Protein AF-A0ABD0K255-F1 (afdb_monomer)

Organism: NCBI:txid370345

Sequence (230 aa):
MWKSATVLVTSLVLYVTAAPYDVKRCSVELEKAGVSHQFNETVAHTVHSMTVQGLRLFNPRATVHNQVPTVNHNLQSPHKVLPYAPEDPTGSDFATASMNMLDEILSTLGQANDGLGPNWSAIERVVHQFHMRDVWSRVLQDFPYVQKAPPSESACACLLDTSVNGIRAAVQWVADHYSHGTPITLLNRPIPKLTDANSWAVWRQRLLHYYDAASVRDAATYIYCVTKDM

Secondary structure (DSSP, 8-state):
---PPP----------PPPP--HHHHHHHHHHTT--TTHHHHHHHHHTT--HHHHTTT-TT--S-----EE-S-TTSS--EESSPPP-PPPSSSSSHHHHHHHHHHHTTT-S-SSS-TT--HHHHHHHHHHHHHHHHHHHHHHHHHHHSPPPHHHHHHHH-TTTSSHHHHHHHHHHHHHHS---SSSS-----S-SHHHHHHHHHHHGGG-SHHHHHHHHHHHHHHHTT-

Structure (mmCIF, N/CA/C/O backbone):
data_AF-A0ABD0K255-F1
#
_entry.id   AF-A0ABD0K255-F1
#
loop_
_atom_site.group_PDB
_atom_site.id
_atom_site.type_symbol
_atom_site.label_atom_id
_atom_site.label_alt_id
_atom_site.label_comp_id
_atom_site.label_asym_id
_atom_site.label_entity_id
_atom_site.label_seq_id
_atom_site.pdbx_PDB_ins_code
_atom_site.Cartn_x
_atom_site.Cartn_y
_atom_site.Cartn_z
_atom_site.occupancy
_atom_site.B_iso_or_equiv
_atom_site.auth_seq_id
_atom_site.auth_comp_id
_atom_site.auth_asym_id
_atom_site.auth_atom_id
_atom_site.pdbx_PDB_model_num
ATOM 1 N N . MET A 1 1 ? -20.009 -51.992 -51.204 1.00 38.75 1 MET A N 1
ATOM 2 C CA . MET A 1 1 ? -18.870 -51.978 -50.258 1.00 38.75 1 MET A CA 1
ATOM 3 C C . MET A 1 1 ? -18.167 -50.627 -50.347 1.00 38.75 1 MET A C 1
ATOM 5 O O . MET A 1 1 ? -17.203 -50.519 -51.084 1.00 38.75 1 MET A O 1
ATOM 9 N N . TRP A 1 2 ? -18.647 -49.596 -49.648 1.00 35.22 2 TRP A N 1
ATOM 10 C CA . TRP A 1 2 ? -17.946 -48.309 -49.516 1.00 35.22 2 TRP A CA 1
ATOM 11 C C . TRP A 1 2 ? -17.693 -48.068 -48.025 1.00 35.22 2 TRP A C 1
ATOM 13 O O . TRP A 1 2 ? -18.635 -48.052 -47.238 1.00 35.22 2 TRP A O 1
ATOM 23 N N . LYS A 1 3 ? -16.418 -47.966 -47.634 1.00 39.16 3 LYS A N 1
ATOM 24 C CA . LYS A 1 3 ? -15.992 -47.581 -46.284 1.00 39.16 3 LYS A CA 1
ATOM 25 C C . LYS A 1 3 ? -15.644 -46.094 -46.325 1.00 39.16 3 LYS A C 1
ATOM 27 O O . LYS A 1 3 ? -14.655 -45.733 -46.954 1.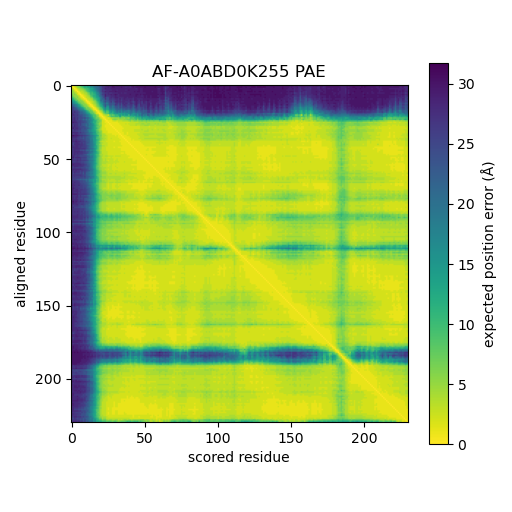00 39.16 3 LYS A O 1
ATOM 32 N N . SER A 1 4 ? -16.441 -45.250 -45.674 1.00 43.41 4 SER A N 1
ATOM 33 C CA . SER A 1 4 ? -16.061 -43.858 -45.415 1.00 43.41 4 SER A CA 1
ATOM 34 C C . SER A 1 4 ? -15.093 -43.816 -44.238 1.00 43.41 4 SER A C 1
ATOM 36 O O . SER A 1 4 ? -15.400 -44.321 -43.159 1.00 43.41 4 SER A O 1
ATOM 38 N N . ALA A 1 5 ? -13.912 -43.249 -44.469 1.00 43.41 5 ALA A N 1
ATOM 39 C CA . ALA A 1 5 ? -12.893 -43.024 -43.456 1.00 43.41 5 ALA A CA 1
ATOM 40 C C . ALA A 1 5 ? -13.263 -41.807 -42.596 1.00 43.41 5 ALA A C 1
ATOM 42 O O . ALA A 1 5 ? -13.469 -40.708 -43.108 1.00 43.41 5 ALA A O 1
ATOM 43 N N . THR A 1 6 ? -13.339 -42.008 -41.284 1.00 45.94 6 THR A N 1
ATOM 44 C CA . THR A 1 6 ? -13.473 -40.938 -40.293 1.00 45.94 6 THR A CA 1
ATOM 45 C C . THR A 1 6 ? -12.117 -40.254 -40.118 1.00 45.94 6 THR A C 1
ATOM 47 O O . THR A 1 6 ? -11.158 -40.885 -39.679 1.00 45.94 6 THR A O 1
ATOM 50 N N . VAL A 1 7 ? -12.029 -38.969 -40.461 1.00 44.59 7 VAL A N 1
ATOM 51 C CA . VAL A 1 7 ? -10.857 -38.130 -40.174 1.00 44.59 7 VAL A CA 1
ATOM 52 C C . VAL A 1 7 ? -10.992 -37.597 -38.748 1.00 44.59 7 VAL A C 1
ATOM 54 O O . VAL A 1 7 ? -11.905 -36.830 -38.451 1.00 44.59 7 VAL A O 1
ATOM 57 N N . LEU A 1 8 ? -10.094 -38.022 -37.858 1.00 40.75 8 LEU A N 1
ATOM 58 C CA . LEU A 1 8 ? -9.941 -37.461 -36.516 1.00 40.75 8 LEU A CA 1
ATOM 59 C C . LEU A 1 8 ? -9.111 -36.175 -36.609 1.00 40.75 8 LEU A C 1
ATOM 61 O O . LEU A 1 8 ? -7.922 -36.218 -36.912 1.00 40.75 8 LEU A O 1
ATOM 65 N N . VAL A 1 9 ? -9.742 -35.032 -36.339 1.00 48.03 9 VAL A N 1
ATOM 66 C CA . VAL A 1 9 ? -9.051 -33.755 -36.134 1.00 48.03 9 VAL A CA 1
ATOM 67 C C . VAL A 1 9 ? -8.616 -33.701 -34.672 1.00 48.03 9 VAL A C 1
ATOM 69 O O . VAL A 1 9 ? -9.417 -33.431 -33.781 1.00 48.03 9 VAL A O 1
ATOM 72 N N . THR A 1 10 ? -7.349 -34.000 -34.402 1.00 48.16 10 THR A N 1
ATOM 73 C CA . THR A 1 10 ? -6.742 -33.766 -33.088 1.00 48.16 10 THR A CA 1
ATOM 74 C C . THR A 1 10 ? -6.369 -32.292 -32.965 1.00 48.16 10 THR A C 1
ATOM 76 O O . THR A 1 10 ? -5.376 -31.850 -33.542 1.00 48.16 10 THR A O 1
ATOM 79 N N . SER A 1 11 ? -7.170 -31.529 -32.218 1.00 49.53 11 SER A N 1
ATOM 80 C CA . SER A 1 11 ? -6.831 -30.165 -31.805 1.00 49.53 11 SER A CA 1
ATOM 81 C C . SER A 1 11 ? -5.595 -30.186 -30.907 1.00 49.53 11 SER A C 1
ATOM 83 O O . SER A 1 11 ? -5.622 -30.732 -29.805 1.00 49.53 11 SER A O 1
ATOM 85 N N . LEU A 1 12 ? -4.505 -29.590 -31.388 1.00 45.09 12 LEU A N 1
ATOM 86 C CA . LEU A 1 12 ? -3.278 -29.400 -30.626 1.00 45.09 12 LEU A CA 1
ATOM 87 C C . LEU A 1 12 ? -3.510 -28.275 -29.603 1.00 45.09 12 LEU A C 1
ATOM 89 O O . LEU A 1 12 ? -3.527 -27.098 -29.956 1.00 45.09 12 LEU A O 1
ATOM 93 N N . VAL A 1 13 ? -3.725 -28.628 -28.336 1.00 52.44 13 VAL A N 1
ATOM 94 C CA . VAL A 1 13 ? -3.735 -27.652 -27.237 1.00 52.44 13 VAL A CA 1
ATOM 95 C C . VAL A 1 13 ? -2.280 -27.318 -26.914 1.00 52.44 13 VAL A C 1
ATOM 97 O O . VAL A 1 13 ? -1.574 -28.106 -26.286 1.00 52.44 13 VAL A O 1
ATOM 100 N N . LEU A 1 14 ? -1.806 -26.166 -27.391 1.00 39.84 14 LEU A N 1
ATOM 101 C CA . LEU A 1 14 ? -0.516 -25.608 -26.991 1.00 39.84 14 LEU A CA 1
ATOM 102 C C . LEU A 1 14 ? -0.623 -25.138 -25.537 1.00 39.84 14 LEU A C 1
ATOM 104 O O . LEU A 1 14 ? -1.166 -24.073 -25.252 1.00 39.84 14 LEU A O 1
ATOM 108 N N . TYR A 1 15 ? -0.104 -25.942 -24.613 1.00 43.50 15 TYR A N 1
ATOM 109 C CA . TYR A 1 15 ? 0.171 -25.492 -23.255 1.00 43.50 15 TYR A CA 1
ATOM 110 C C . TYR A 1 15 ? 1.308 -24.471 -23.315 1.00 43.50 15 TYR A C 1
ATOM 112 O O . TYR A 1 15 ? 2.470 -24.832 -23.493 1.00 43.50 15 TYR A O 1
ATOM 120 N N . VAL A 1 16 ? 0.978 -23.187 -23.180 1.00 47.72 16 VAL A N 1
ATOM 121 C CA . VAL A 1 16 ? 1.977 -22.153 -22.903 1.00 47.72 16 VAL A CA 1
ATOM 122 C C . VAL A 1 16 ? 2.434 -22.366 -21.464 1.00 47.72 16 VAL A C 1
ATOM 124 O O . VAL A 1 16 ? 1.808 -21.902 -20.516 1.00 47.72 16 VAL A O 1
ATOM 127 N N . THR A 1 17 ? 3.500 -23.140 -21.283 1.00 47.81 17 THR A N 1
ATOM 128 C CA . THR A 1 17 ? 4.194 -23.208 -20.000 1.00 47.81 17 THR A CA 1
ATOM 129 C C . THR A 1 17 ? 4.890 -21.870 -19.791 1.00 47.81 17 THR A C 1
ATOM 131 O O . THR A 1 17 ? 5.771 -21.514 -20.578 1.00 47.81 17 THR A O 1
ATOM 134 N N . ALA A 1 18 ? 4.492 -21.121 -18.761 1.00 55.34 18 ALA A N 1
ATOM 135 C CA . ALA A 1 18 ? 5.251 -19.960 -18.315 1.00 55.34 18 ALA A CA 1
ATOM 136 C C . ALA A 1 18 ? 6.714 -20.383 -18.110 1.00 55.34 18 ALA A C 1
ATOM 138 O O . ALA A 1 18 ? 6.982 -21.431 -17.517 1.00 55.34 18 ALA A O 1
ATOM 139 N N . ALA A 1 19 ? 7.654 -19.616 -18.666 1.00 58.75 19 ALA A N 1
ATOM 140 C CA . ALA A 1 19 ? 9.069 -19.901 -18.480 1.00 58.75 19 ALA A CA 1
ATOM 141 C C . ALA A 1 19 ? 9.386 -19.892 -16.971 1.00 58.75 19 ALA A C 1
ATOM 143 O O . ALA A 1 19 ? 8.900 -19.004 -16.269 1.00 58.75 19 ALA A O 1
ATOM 144 N N . PRO A 1 20 ? 10.166 -20.860 -16.460 1.00 62.53 20 PRO A N 1
ATOM 145 C CA . PRO A 1 20 ? 10.500 -20.914 -15.044 1.00 62.53 20 PRO A CA 1
ATOM 146 C C . PRO A 1 20 ? 11.229 -19.636 -14.617 1.00 62.53 20 PRO A C 1
ATOM 148 O O . PRO A 1 20 ? 12.078 -19.126 -15.353 1.00 62.53 20 PRO A O 1
ATOM 151 N N . TYR A 1 21 ? 10.899 -19.131 -13.427 1.00 67.19 21 TYR A N 1
ATOM 152 C CA . TYR A 1 21 ? 11.552 -17.964 -12.841 1.00 67.19 21 TYR A CA 1
ATOM 153 C C . TYR A 1 21 ? 13.054 -18.217 -12.676 1.00 67.19 21 TYR A C 1
ATOM 155 O O . TYR A 1 21 ? 13.479 -19.069 -11.894 1.00 67.19 21 TYR A O 1
ATOM 163 N N . ASP A 1 22 ? 13.869 -17.464 -13.411 1.00 82.38 22 ASP A N 1
ATOM 164 C CA . ASP A 1 22 ? 15.322 -17.482 -13.276 1.00 82.38 22 ASP A CA 1
ATOM 165 C C . ASP A 1 22 ? 15.748 -16.325 -12.369 1.00 82.38 22 ASP A C 1
ATOM 167 O O . ASP A 1 22 ? 15.777 -15.165 -12.781 1.00 82.38 22 ASP A O 1
ATOM 171 N N . VAL A 1 23 ? 16.103 -16.659 -11.125 1.00 79.75 23 VAL A N 1
ATOM 172 C CA . VAL A 1 23 ? 16.524 -15.703 -10.088 1.00 79.75 23 VAL A CA 1
ATOM 173 C C . VAL A 1 23 ? 17.659 -14.794 -10.571 1.00 79.75 23 VAL A C 1
ATOM 175 O O . VAL A 1 23 ? 17.639 -13.593 -10.298 1.00 79.75 23 VAL A O 1
ATOM 178 N N . LYS A 1 24 ? 18.641 -15.332 -11.310 1.00 82.94 24 LYS A N 1
ATOM 179 C CA . LYS A 1 24 ? 19.785 -14.542 -11.792 1.00 82.94 24 LYS A CA 1
ATOM 180 C C . LYS A 1 24 ? 19.349 -13.568 -12.875 1.00 82.94 24 LYS A C 1
ATOM 182 O O . LYS A 1 24 ? 19.726 -12.399 -12.829 1.00 82.94 24 LYS A O 1
ATOM 187 N N . ARG A 1 25 ? 18.527 -14.032 -13.819 1.00 90.38 25 ARG A N 1
ATOM 188 C CA . ARG A 1 25 ? 17.954 -13.170 -14.859 1.00 90.38 25 ARG A CA 1
ATOM 189 C C . ARG A 1 25 ? 17.088 -12.073 -14.245 1.00 90.38 25 ARG A C 1
ATOM 191 O O . ARG A 1 25 ? 17.248 -10.914 -14.612 1.00 90.38 25 ARG A O 1
ATOM 198 N N . CYS A 1 26 ? 16.216 -12.416 -13.302 1.00 93.25 26 CYS A N 1
ATOM 199 C CA . CYS A 1 26 ? 15.329 -11.445 -12.678 1.00 93.25 26 CYS A CA 1
ATOM 200 C C . CYS A 1 26 ? 16.082 -10.400 -11.863 1.00 93.25 26 CYS A C 1
ATOM 202 O O . CYS A 1 26 ? 15.762 -9.224 -11.979 1.00 93.25 26 CYS A O 1
ATOM 204 N N . SER A 1 27 ? 17.136 -10.777 -11.136 1.00 91.69 27 SER A N 1
ATOM 205 C CA . SER A 1 27 ? 17.989 -9.795 -10.456 1.00 91.69 27 SER A CA 1
ATOM 206 C C . SER A 1 27 ? 18.532 -8.736 -11.423 1.00 91.69 27 SER A C 1
ATOM 208 O O . SER A 1 27 ? 18.478 -7.550 -11.116 1.00 91.69 27 SER A O 1
ATOM 210 N N . VAL A 1 28 ? 19.012 -9.152 -12.600 1.00 94.38 28 VAL A N 1
ATOM 211 C CA . VAL A 1 28 ? 19.558 -8.238 -13.617 1.00 94.38 28 VAL A CA 1
ATOM 212 C C . VAL A 1 28 ? 18.470 -7.359 -14.239 1.00 94.38 28 VAL A C 1
ATOM 214 O O . VAL A 1 28 ? 18.688 -6.171 -14.466 1.00 94.38 28 VAL A O 1
ATOM 217 N N . GLU A 1 29 ? 17.298 -7.918 -14.540 1.00 96.06 29 GLU A N 1
ATOM 218 C CA . GLU A 1 29 ? 16.198 -7.152 -15.141 1.00 96.06 29 GLU A CA 1
ATOM 219 C C . GLU A 1 29 ? 15.598 -6.128 -14.166 1.00 96.06 29 GLU A C 1
ATOM 221 O O . GLU A 1 29 ? 15.288 -5.010 -14.576 1.00 96.06 29 GLU A O 1
ATOM 226 N N . LEU A 1 30 ? 15.498 -6.471 -12.879 1.00 95.25 30 LEU A N 1
ATOM 227 C CA . LEU A 1 30 ? 15.044 -5.552 -11.832 1.00 95.25 30 LEU A CA 1
ATOM 228 C C . LEU A 1 30 ? 16.051 -4.418 -11.597 1.00 95.25 30 LEU A C 1
ATOM 230 O O . LEU A 1 30 ? 15.652 -3.257 -11.518 1.00 95.25 30 LEU A O 1
ATOM 234 N N . GLU A 1 31 ? 17.353 -4.723 -11.576 1.00 94.56 31 GLU A N 1
ATOM 235 C CA . GLU A 1 31 ? 18.408 -3.708 -11.453 1.00 94.56 31 GLU A CA 1
ATOM 236 C C . GLU A 1 31 ? 18.367 -2.709 -12.621 1.00 94.56 31 GLU A C 1
ATOM 238 O O . GLU A 1 31 ? 18.396 -1.496 -12.406 1.00 94.56 31 GLU A O 1
ATOM 243 N N . LYS A 1 32 ? 18.205 -3.193 -13.861 1.00 95.00 32 LYS A N 1
ATOM 244 C CA . LYS A 1 32 ? 18.032 -2.329 -15.045 1.00 95.00 32 LYS A CA 1
ATOM 245 C C . LYS A 1 32 ? 16.779 -1.458 -14.970 1.00 95.00 32 LYS A C 1
ATOM 247 O O . LYS A 1 32 ? 16.794 -0.340 -15.476 1.00 95.00 32 LYS A O 1
ATOM 252 N N . ALA A 1 33 ? 15.705 -1.966 -14.365 1.00 95.31 33 ALA A N 1
ATOM 253 C CA . ALA A 1 33 ? 14.481 -1.207 -14.129 1.00 95.31 33 ALA A CA 1
ATOM 254 C C . ALA A 1 33 ? 14.623 -0.182 -12.984 1.00 95.31 33 ALA A C 1
ATOM 256 O O . ALA A 1 33 ? 13.694 0.581 -12.729 1.00 95.31 33 ALA A O 1
ATOM 257 N N . GLY A 1 34 ? 15.775 -0.139 -12.302 1.00 94.50 34 GLY A N 1
ATOM 258 C CA . GLY A 1 34 ? 16.022 0.769 -11.185 1.00 94.50 34 GLY A CA 1
ATOM 259 C C . GLY A 1 34 ? 15.232 0.411 -9.926 1.00 94.50 34 GLY A C 1
ATOM 260 O O . GLY A 1 34 ? 15.004 1.292 -9.096 1.00 94.50 34 GLY A O 1
ATOM 261 N N . VAL A 1 35 ? 14.807 -0.850 -9.812 1.00 95.50 35 VAL A N 1
ATOM 262 C CA . VAL A 1 35 ? 14.129 -1.408 -8.640 1.00 95.50 35 VAL A CA 1
ATOM 263 C C . VAL A 1 35 ? 15.176 -1.719 -7.570 1.00 95.50 35 VAL A C 1
ATOM 265 O O . VAL A 1 35 ? 16.218 -2.313 -7.856 1.00 95.50 35 VAL A O 1
ATOM 268 N N . SER A 1 36 ? 14.923 -1.296 -6.335 1.00 95.69 36 SER A N 1
ATOM 269 C CA . SER A 1 36 ? 15.850 -1.457 -5.218 1.00 95.69 36 SER A CA 1
ATOM 270 C C . SER A 1 36 ? 15.973 -2.919 -4.775 1.00 95.69 36 SER A C 1
ATOM 272 O O . SER A 1 36 ? 15.112 -3.752 -5.040 1.00 95.69 36 SER A O 1
ATOM 274 N N . HIS A 1 37 ? 17.016 -3.249 -4.010 1.00 93.44 37 HIS A N 1
ATOM 275 C CA . HIS A 1 37 ? 17.138 -4.578 -3.397 1.00 93.44 37 HIS A CA 1
ATOM 276 C C . HIS A 1 37 ? 16.098 -4.846 -2.292 1.00 93.44 37 HIS A C 1
ATOM 278 O O . HIS A 1 37 ? 15.952 -5.991 -1.871 1.00 93.44 37 HIS A O 1
ATOM 284 N N . GLN A 1 38 ? 15.399 -3.813 -1.809 1.00 92.75 38 GLN A N 1
ATOM 285 C CA . GLN A 1 38 ? 14.359 -3.900 -0.777 1.00 92.75 38 GLN A CA 1
ATOM 286 C C . GLN A 1 38 ? 12.943 -3.918 -1.378 1.00 92.75 38 GLN A C 1
ATOM 288 O O . GLN A 1 38 ? 11.963 -3.833 -0.638 1.00 92.75 38 GLN A O 1
ATOM 293 N N . PHE A 1 39 ? 12.810 -4.039 -2.705 1.00 96.06 39 PHE A N 1
ATOM 294 C CA . PHE A 1 39 ? 11.527 -3.897 -3.398 1.00 96.06 39 PHE A CA 1
ATOM 295 C C . PHE A 1 39 ? 10.428 -4.816 -2.870 1.00 96.06 39 PHE A C 1
ATOM 297 O O . PHE A 1 39 ? 9.260 -4.447 -2.850 1.00 96.06 39 PHE A O 1
ATOM 304 N N . ASN A 1 40 ? 10.780 -6.028 -2.441 1.00 95.56 40 ASN A N 1
ATOM 305 C CA . ASN A 1 40 ? 9.815 -6.975 -1.903 1.00 95.56 40 ASN A CA 1
ATOM 306 C C . ASN A 1 40 ? 9.102 -6.406 -0.668 1.00 95.56 40 ASN A C 1
ATOM 308 O O . ASN A 1 40 ? 7.892 -6.568 -0.528 1.00 95.56 40 ASN A O 1
ATOM 312 N N . GLU A 1 41 ? 9.843 -5.711 0.191 1.00 93.94 41 GLU A N 1
ATOM 313 C CA . GLU A 1 41 ? 9.347 -5.050 1.390 1.00 93.94 41 GLU A CA 1
ATOM 314 C C . GLU A 1 41 ? 8.552 -3.782 1.052 1.00 93.94 41 GLU A C 1
ATOM 316 O O . GLU A 1 41 ? 7.430 -3.609 1.533 1.00 93.94 41 GLU A O 1
ATOM 321 N N . THR A 1 42 ? 9.101 -2.913 0.201 1.00 95.50 42 THR A N 1
ATOM 322 C CA . THR A 1 42 ? 8.494 -1.615 -0.146 1.00 95.50 42 THR A CA 1
ATOM 323 C C . THR A 1 42 ? 7.205 -1.792 -0.957 1.00 95.50 42 THR A C 1
ATOM 325 O O . THR A 1 42 ? 6.189 -1.136 -0.692 1.00 95.50 42 THR A O 1
ATOM 328 N N . VAL A 1 43 ? 7.186 -2.758 -1.881 1.00 97.75 43 VAL A N 1
ATOM 329 C CA . VAL A 1 43 ? 5.984 -3.152 -2.620 1.00 97.75 43 VAL A CA 1
ATOM 330 C C . VAL A 1 43 ? 4.973 -3.798 -1.683 1.00 97.75 43 VAL A C 1
ATOM 332 O O . VAL A 1 43 ? 3.820 -3.373 -1.689 1.00 97.75 43 VAL A O 1
ATOM 335 N N . ALA A 1 44 ? 5.370 -4.758 -0.836 1.00 96.75 44 ALA A N 1
ATOM 336 C CA . ALA A 1 44 ? 4.451 -5.374 0.125 1.00 96.75 44 ALA A CA 1
ATOM 337 C C . ALA A 1 44 ? 3.817 -4.337 1.061 1.00 96.75 44 ALA A C 1
ATOM 339 O O . ALA A 1 44 ? 2.610 -4.383 1.302 1.00 96.75 44 ALA A O 1
ATOM 340 N N . HIS A 1 45 ? 4.588 -3.350 1.527 1.00 95.38 45 HIS A N 1
ATOM 341 C CA . HIS A 1 45 ? 4.044 -2.235 2.292 1.00 95.38 45 HIS A CA 1
ATOM 342 C C . HIS A 1 45 ? 3.006 -1.443 1.492 1.00 95.38 45 HIS A C 1
ATOM 344 O O . HIS A 1 45 ? 1.974 -1.091 2.041 1.00 95.38 45 HIS A O 1
ATOM 350 N N . THR A 1 46 ? 3.215 -1.213 0.200 1.00 97.12 46 THR A N 1
ATOM 351 C CA . THR A 1 46 ? 2.238 -0.497 -0.635 1.00 97.12 46 THR A CA 1
ATOM 352 C C . THR A 1 46 ? 0.951 -1.298 -0.842 1.00 97.12 46 THR A C 1
ATOM 354 O O . THR A 1 46 ? -0.138 -0.718 -0.869 1.00 97.12 46 THR A O 1
ATOM 357 N N . VAL A 1 47 ? 1.061 -2.623 -0.992 1.00 97.81 47 VAL A N 1
ATOM 358 C CA . VAL A 1 47 ? -0.053 -3.453 -1.471 1.00 97.81 47 VAL A CA 1
ATOM 359 C C . VAL A 1 47 ? -0.798 -4.240 -0.400 1.00 97.81 47 VAL A C 1
ATOM 361 O O . VAL A 1 47 ? -1.856 -4.778 -0.701 1.00 97.81 47 VAL A O 1
ATOM 364 N N . HIS A 1 48 ? -0.309 -4.293 0.843 1.00 95.88 48 HIS A N 1
ATOM 365 C CA . HIS A 1 48 ? -0.924 -5.125 1.888 1.00 95.88 48 HIS A CA 1
ATOM 366 C C . HIS A 1 48 ? -2.371 -4.740 2.240 1.00 95.88 48 HIS A C 1
ATOM 368 O O . HIS A 1 48 ? -3.063 -5.561 2.823 1.00 95.88 48 HIS A O 1
ATOM 374 N N . SER A 1 49 ? -2.814 -3.528 1.897 1.00 95.94 49 SER A N 1
ATOM 375 C CA . SER A 1 49 ? -4.216 -3.091 2.026 1.00 95.94 49 SER A CA 1
ATOM 376 C C . SER A 1 49 ? -4.796 -2.648 0.680 1.00 95.94 49 SER A C 1
ATOM 378 O O . SER A 1 49 ? -5.684 -1.803 0.627 1.00 95.94 49 SER A O 1
ATOM 380 N N . MET A 1 50 ? -4.226 -3.123 -0.434 1.00 97.88 50 MET A N 1
ATOM 381 C CA . MET A 1 50 ? -4.653 -2.696 -1.764 1.00 97.88 50 MET A CA 1
ATOM 382 C C . MET A 1 50 ? -6.052 -3.210 -2.074 1.00 97.88 50 MET A C 1
ATOM 384 O O . MET A 1 50 ? -6.370 -4.375 -1.832 1.00 97.88 50 MET A O 1
ATOM 388 N N . THR A 1 51 ? -6.836 -2.340 -2.700 1.00 97.19 51 THR A N 1
ATOM 389 C CA . THR A 1 51 ? -8.194 -2.603 -3.171 1.00 97.19 51 THR A CA 1
ATOM 390 C C . THR A 1 51 ? -8.299 -2.226 -4.644 1.00 97.19 51 THR A C 1
ATOM 392 O O . THR A 1 51 ? -7.443 -1.517 -5.188 1.00 97.19 51 THR A O 1
ATOM 395 N N . VAL A 1 52 ? -9.361 -2.658 -5.321 1.00 97.62 52 VAL A N 1
ATOM 396 C CA . VAL A 1 52 ? -9.617 -2.242 -6.707 1.00 97.62 52 VAL A CA 1
ATOM 397 C C . VAL A 1 52 ? -9.765 -0.717 -6.810 1.00 97.62 52 VAL A C 1
ATOM 399 O O . VAL A 1 52 ? -9.265 -0.115 -7.756 1.00 97.62 52 VAL A O 1
ATOM 402 N N . GLN A 1 53 ? -10.379 -0.067 -5.821 1.00 95.88 53 GLN A N 1
ATOM 403 C CA . GLN A 1 53 ? -10.508 1.389 -5.713 1.00 95.88 53 GLN A CA 1
ATOM 404 C C . GLN A 1 53 ? -9.130 2.065 -5.675 1.00 95.88 53 GLN A C 1
ATOM 406 O O . GLN A 1 53 ? -8.930 3.076 -6.347 1.00 95.88 53 GLN A O 1
ATOM 411 N N . GLY A 1 54 ? -8.177 1.490 -4.932 1.00 96.94 54 GLY A N 1
ATOM 412 C CA . GLY A 1 54 ? -6.785 1.943 -4.914 1.00 96.94 54 GLY A CA 1
ATOM 413 C C . GLY A 1 54 ? -6.100 1.774 -6.273 1.00 96.94 54 GLY A C 1
ATOM 414 O O . GLY A 1 54 ? -5.490 2.714 -6.776 1.00 96.94 54 GLY A O 1
ATOM 415 N N . LEU A 1 55 ? -6.269 0.621 -6.929 1.00 98.31 55 LEU A N 1
ATOM 416 C CA . LEU A 1 55 ? -5.715 0.375 -8.269 1.00 98.31 55 LEU A CA 1
ATOM 417 C C . LEU A 1 55 ? -6.300 1.310 -9.337 1.00 98.31 55 LEU A C 1
ATOM 419 O O . LEU A 1 5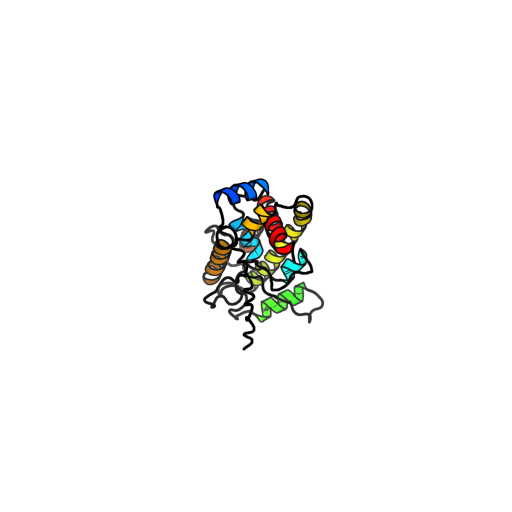5 ? -5.582 1.727 -10.249 1.00 98.31 55 LEU A O 1
ATOM 423 N N . ARG A 1 56 ? -7.574 1.699 -9.202 1.00 97.50 56 ARG A N 1
ATOM 424 C CA . ARG A 1 56 ? -8.247 2.646 -10.105 1.00 97.50 56 ARG A CA 1
ATOM 425 C C . ARG A 1 56 ? -7.636 4.047 -10.098 1.00 97.50 56 ARG A C 1
ATOM 427 O O . ARG A 1 56 ? -7.839 4.776 -11.065 1.00 97.50 56 ARG A O 1
ATOM 434 N N . LEU A 1 57 ? -6.847 4.402 -9.079 1.00 97.19 57 LEU A N 1
ATOM 435 C CA . LEU A 1 57 ? -6.038 5.627 -9.094 1.00 97.19 57 LEU A CA 1
ATOM 436 C C . LEU A 1 57 ? -4.986 5.612 -10.217 1.00 97.19 57 LEU A C 1
ATOM 438 O O . LEU A 1 57 ? -4.644 6.665 -10.746 1.00 97.19 57 LEU A O 1
ATOM 442 N N . PHE A 1 58 ? -4.491 4.426 -10.583 1.00 98.06 58 PHE A N 1
ATOM 443 C CA . PHE A 1 58 ? -3.407 4.229 -11.550 1.00 98.06 58 PHE A CA 1
ATOM 444 C C . PHE A 1 58 ? -3.915 3.771 -12.919 1.00 98.06 58 PHE A C 1
ATOM 446 O O . PHE A 1 58 ? -3.410 4.216 -13.950 1.00 98.06 58 PHE A O 1
ATOM 453 N N . ASN A 1 59 ? -4.937 2.913 -12.938 1.00 97.38 59 ASN A N 1
ATOM 454 C CA . ASN A 1 59 ? -5.661 2.541 -14.149 1.00 97.38 59 ASN A CA 1
ATOM 455 C C . ASN A 1 59 ? -7.167 2.414 -13.849 1.00 97.38 59 ASN A C 1
ATOM 457 O O . ASN A 1 59 ? -7.572 1.453 -13.190 1.00 97.38 59 ASN A O 1
ATOM 461 N N . PRO A 1 60 ? -8.021 3.311 -14.379 1.00 97.19 60 PRO A N 1
ATOM 462 C CA . PRO A 1 60 ? -9.468 3.282 -14.150 1.00 97.19 60 PRO A CA 1
ATOM 463 C C . PRO A 1 60 ? -10.170 1.972 -14.545 1.00 97.19 60 PRO A C 1
ATOM 465 O O . PRO A 1 60 ? -11.269 1.706 -14.061 1.00 97.19 60 PRO A O 1
ATOM 468 N N . ARG A 1 61 ? -9.556 1.149 -15.407 1.00 97.56 61 ARG A N 1
ATOM 469 C CA . ARG A 1 61 ? -10.080 -0.159 -15.833 1.00 97.56 61 ARG A CA 1
ATOM 470 C C . ARG A 1 61 ? -9.788 -1.294 -14.851 1.00 97.56 61 ARG A C 1
ATOM 472 O O . ARG A 1 61 ? -10.217 -2.415 -15.100 1.00 97.56 61 ARG A O 1
ATOM 479 N N . ALA A 1 62 ? -9.096 -1.036 -13.739 1.00 97.81 62 ALA A N 1
ATOM 480 C CA . ALA A 1 62 ? -8.809 -2.066 -12.749 1.00 97.81 62 ALA A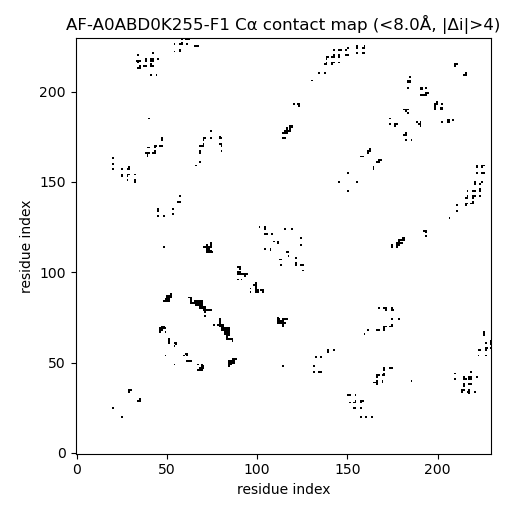 CA 1
ATOM 481 C C . ALA A 1 62 ? -10.089 -2.746 -12.220 1.00 97.81 62 ALA A C 1
ATOM 483 O O . ALA A 1 62 ? -11.115 -2.104 -11.956 1.00 97.81 62 ALA A O 1
ATOM 484 N N . THR A 1 63 ? -10.007 -4.069 -12.058 1.00 96.75 63 THR A N 1
ATOM 485 C CA . THR A 1 63 ? -11.086 -4.941 -11.566 1.00 96.75 63 THR A CA 1
ATOM 486 C C . THR A 1 63 ? -10.547 -5.950 -10.548 1.00 96.75 63 THR A C 1
ATOM 488 O O . THR A 1 63 ? -9.339 -6.023 -10.312 1.00 96.75 63 THR A O 1
ATOM 491 N N . VAL A 1 64 ? -11.429 -6.778 -9.977 1.00 96.25 64 VAL A N 1
ATOM 492 C CA . VAL A 1 64 ? -11.047 -7.919 -9.119 1.00 96.25 64 VAL A CA 1
ATOM 493 C C . VAL A 1 64 ? -10.171 -8.955 -9.829 1.00 96.25 64 VAL A C 1
ATOM 495 O O . VAL A 1 64 ? -9.488 -9.730 -9.168 1.00 96.25 64 VAL A O 1
ATOM 498 N N . HIS A 1 65 ? -10.145 -8.967 -11.167 1.00 95.88 65 HIS A N 1
ATOM 499 C CA . HIS A 1 65 ? -9.257 -9.818 -11.962 1.00 95.88 65 HIS A CA 1
ATOM 500 C C . HIS A 1 65 ? -7.850 -9.214 -12.058 1.00 95.88 65 HIS A C 1
ATOM 502 O O . HIS A 1 65 ? -7.310 -9.005 -13.142 1.00 95.88 65 HIS A O 1
ATOM 508 N N . ASN A 1 66 ? -7.266 -8.915 -10.902 1.00 95.44 66 ASN A N 1
ATOM 509 C CA . ASN A 1 66 ? -5.886 -8.474 -10.759 1.00 95.44 66 ASN A CA 1
ATOM 510 C C . ASN A 1 66 ? -5.052 -9.560 -10.056 1.00 95.44 66 ASN A C 1
ATOM 512 O O . ASN A 1 66 ? -5.587 -10.558 -9.582 1.00 95.44 66 ASN A O 1
ATOM 516 N N . GLN A 1 67 ? -3.734 -9.376 -10.013 1.00 94.62 67 GLN A N 1
ATOM 517 C CA . GLN A 1 67 ? -2.791 -10.328 -9.406 1.00 94.62 67 GLN A CA 1
ATOM 518 C C . GLN A 1 67 ? -2.013 -9.690 -8.247 1.00 94.62 67 GLN A C 1
A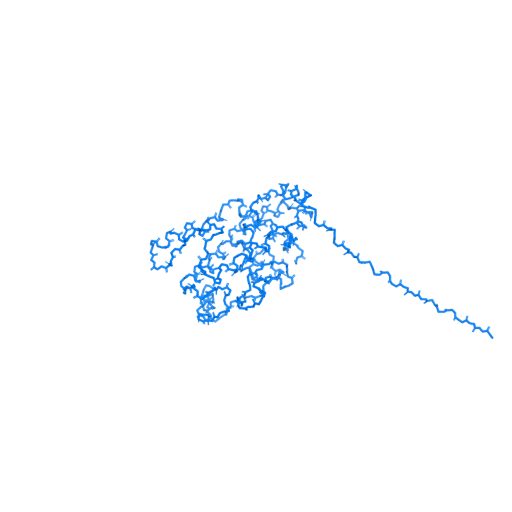TOM 520 O O . GLN A 1 67 ? -0.860 -10.031 -7.991 1.00 94.62 67 GLN A O 1
ATOM 525 N N . VAL A 1 68 ? -2.611 -8.696 -7.584 1.00 98.00 68 VAL A N 1
ATOM 526 C CA . VAL A 1 68 ? -1.959 -7.961 -6.500 1.00 98.00 68 VAL A CA 1
ATOM 527 C C . VAL A 1 68 ? -2.194 -8.697 -5.182 1.00 98.00 68 VAL A C 1
ATOM 529 O O . VAL A 1 68 ? -3.333 -8.726 -4.719 1.00 98.00 68 VAL A O 1
ATOM 532 N N . PRO A 1 69 ? -1.163 -9.280 -4.543 1.00 97.62 69 PRO A N 1
ATOM 533 C CA . PRO A 1 69 ? -1.352 -9.928 -3.260 1.00 97.62 69 PRO A CA 1
ATOM 534 C C . PRO A 1 69 ? -1.654 -8.881 -2.187 1.00 97.62 69 PRO A C 1
ATOM 536 O O . PRO A 1 69 ? -0.944 -7.884 -2.073 1.00 97.62 69 PRO A O 1
ATOM 539 N N . THR A 1 70 ? -2.679 -9.126 -1.379 1.00 97.25 70 THR A N 1
ATOM 540 C CA . THR A 1 70 ? -3.101 -8.218 -0.303 1.00 97.25 70 THR A CA 1
ATOM 541 C C . THR A 1 70 ? -3.516 -9.011 0.930 1.00 97.25 70 THR A C 1
ATOM 543 O O . THR A 1 70 ? -3.797 -10.213 0.843 1.00 97.25 70 THR A O 1
ATOM 546 N N . VAL A 1 71 ? -3.547 -8.363 2.090 1.00 95.50 71 VAL A N 1
ATOM 547 C CA . VAL A 1 71 ? -4.023 -8.992 3.322 1.00 95.50 71 VAL A CA 1
ATOM 548 C C . VAL A 1 71 ? -5.519 -9.269 3.196 1.00 95.50 71 VAL A C 1
ATOM 550 O O . VAL A 1 71 ? -6.300 -8.441 2.737 1.00 95.50 71 VAL A O 1
ATOM 553 N N . ASN A 1 72 ? -5.927 -10.468 3.597 1.00 94.75 72 ASN A N 1
ATOM 554 C CA . ASN A 1 72 ? -7.330 -10.833 3.669 1.00 94.75 72 ASN A CA 1
ATOM 555 C C . ASN A 1 72 ? -7.990 -10.093 4.835 1.00 94.75 72 ASN A C 1
ATOM 557 O O . ASN A 1 72 ? -7.518 -10.182 5.968 1.00 94.75 72 ASN A O 1
ATOM 561 N N . HIS A 1 73 ? -9.122 -9.441 4.571 1.00 91.56 73 HIS A N 1
ATOM 562 C CA . HIS A 1 73 ? -9.901 -8.769 5.605 1.00 91.56 73 HIS A CA 1
ATOM 563 C C . HIS A 1 73 ? -10.315 -9.724 6.738 1.00 91.56 73 HIS A C 1
ATOM 565 O O . HIS A 1 73 ? -10.350 -9.343 7.907 1.00 91.56 73 HIS A O 1
ATOM 571 N N . ASN A 1 74 ? -10.544 -11.000 6.418 1.00 90.75 74 ASN A N 1
ATOM 572 C CA . ASN A 1 74 ? -10.748 -12.048 7.409 1.00 90.75 74 ASN A CA 1
ATOM 573 C C . ASN A 1 74 ? -9.416 -12.716 7.798 1.00 90.75 74 ASN A C 1
ATOM 575 O O . ASN A 1 74 ? -9.005 -13.714 7.196 1.00 90.75 74 ASN A O 1
ATOM 579 N N . LEU A 1 75 ? -8.779 -12.221 8.863 1.00 88.12 75 LEU A N 1
ATOM 580 C CA . LEU A 1 75 ? -7.534 -12.793 9.399 1.00 88.12 75 LEU A CA 1
ATOM 581 C C . LEU A 1 75 ? -7.710 -14.155 10.101 1.00 88.12 75 LEU A C 1
ATOM 583 O O . LEU A 1 75 ? -6.710 -14.794 10.434 1.00 88.12 75 LEU A O 1
ATOM 587 N N . GLN A 1 76 ? -8.949 -14.615 10.322 1.00 87.62 76 GLN A N 1
ATOM 588 C CA . GLN A 1 76 ? -9.239 -15.967 10.824 1.00 87.62 76 GLN A CA 1
ATOM 589 C C . GLN A 1 76 ? -9.234 -17.019 9.706 1.00 87.62 76 GLN A C 1
ATOM 591 O O . GLN A 1 76 ? -9.221 -18.219 9.981 1.00 87.62 76 GLN A O 1
ATOM 596 N N . SER A 1 77 ? -9.246 -16.586 8.441 1.00 90.06 77 SER A N 1
ATOM 597 C CA . SER A 1 77 ? -9.113 -17.477 7.292 1.00 90.06 77 SER A CA 1
ATOM 598 C C . SER A 1 77 ? -7.770 -18.220 7.329 1.00 90.06 77 SER A C 1
ATOM 600 O O . SER A 1 77 ? -6.743 -17.608 7.639 1.00 90.06 77 SER A O 1
ATOM 602 N N . PRO A 1 78 ? -7.714 -19.504 6.917 1.00 89.69 78 PRO A N 1
ATOM 603 C CA . PRO A 1 78 ? -6.436 -20.183 6.686 1.00 89.69 78 PRO A CA 1
ATOM 604 C C . PRO A 1 78 ? -5.605 -19.495 5.589 1.00 89.69 78 PRO A C 1
ATOM 606 O O . PRO A 1 78 ? -4.387 -19.651 5.535 1.00 89.69 78 PRO A O 1
ATOM 609 N N . HIS A 1 79 ? -6.251 -18.706 4.725 1.00 93.12 79 HIS A N 1
ATOM 610 C CA . HIS A 1 79 ? -5.610 -17.890 3.702 1.00 93.12 79 HIS A CA 1
ATOM 611 C C . HIS A 1 79 ? -5.636 -16.417 4.116 1.00 93.12 79 HIS A C 1
ATOM 613 O O . HIS A 1 79 ? -6.552 -15.675 3.753 1.00 93.12 79 HIS A O 1
ATOM 619 N N . LYS A 1 80 ? -4.615 -15.996 4.869 1.00 92.94 80 LYS A N 1
ATOM 620 C CA . LYS A 1 80 ? -4.455 -14.607 5.336 1.00 92.94 80 LYS A CA 1
ATOM 621 C C . LYS A 1 80 ? -4.019 -13.622 4.248 1.00 92.94 80 LYS A C 1
ATOM 623 O O . LYS A 1 80 ? -4.089 -12.419 4.464 1.00 92.94 80 LYS A O 1
ATOM 628 N N . VAL A 1 81 ? -3.577 -14.118 3.093 1.00 95.81 81 VAL A N 1
ATOM 629 C CA . VAL A 1 81 ? -3.207 -13.309 1.925 1.00 95.81 81 VAL A CA 1
ATOM 630 C C . VAL A 1 81 ? -4.030 -13.759 0.731 1.00 95.81 81 VAL A C 1
ATOM 632 O O . VAL A 1 81 ? -3.989 -14.934 0.349 1.00 95.81 81 VAL A O 1
ATOM 635 N N . LEU A 1 82 ? -4.760 -12.821 0.138 1.00 97.00 82 LEU A N 1
ATOM 636 C CA . LEU A 1 82 ? -5.458 -13.021 -1.124 1.00 97.00 82 LEU A CA 1
ATOM 637 C C . LEU A 1 82 ? -4.461 -12.884 -2.281 1.00 97.00 82 LEU A C 1
ATOM 639 O O . LEU A 1 82 ? -3.542 -12.071 -2.191 1.00 97.00 82 LEU A O 1
ATOM 643 N N . PRO A 1 83 ? -4.618 -13.644 -3.379 1.00 96.69 83 PRO A N 1
ATOM 644 C CA . PRO A 1 83 ? -3.782 -13.480 -4.568 1.00 96.69 83 PRO A CA 1
ATOM 645 C C . PRO A 1 83 ? -4.201 -12.282 -5.444 1.00 96.69 83 PRO A C 1
ATOM 647 O O . PRO A 1 83 ? -3.611 -12.075 -6.500 1.00 96.69 83 PRO A O 1
ATOM 650 N N . TYR A 1 84 ? -5.220 -11.525 -5.030 1.00 97.25 84 TYR A N 1
ATOM 651 C CA . TYR A 1 84 ? -5.770 -10.363 -5.726 1.00 97.25 84 TYR A CA 1
ATOM 652 C C . TYR A 1 84 ? -6.242 -9.311 -4.713 1.00 97.25 84 TYR A C 1
ATOM 654 O O . TYR A 1 84 ? -6.667 -9.657 -3.609 1.00 97.25 84 TYR A O 1
ATOM 662 N N . ALA A 1 85 ? -6.234 -8.043 -5.120 1.00 97.69 85 ALA A N 1
ATOM 663 C CA . ALA A 1 85 ? -6.860 -6.940 -4.406 1.00 97.69 85 ALA A CA 1
ATOM 664 C C . ALA A 1 85 ? -8.390 -7.006 -4.585 1.00 97.69 85 ALA A C 1
ATOM 666 O O . ALA A 1 85 ? -8.850 -6.998 -5.735 1.00 97.69 85 ALA A O 1
ATOM 667 N N . PRO A 1 86 ? -9.189 -7.100 -3.506 1.00 96.81 86 PRO A N 1
ATOM 668 C CA . PRO A 1 86 ? -10.642 -7.170 -3.593 1.00 96.81 86 PRO A CA 1
ATOM 669 C C . PRO A 1 86 ? -11.258 -5.800 -3.909 1.00 96.81 86 PRO A C 1
ATOM 671 O O . PRO A 1 86 ? -10.607 -4.759 -3.805 1.00 96.81 86 PRO A O 1
ATOM 674 N N . GLU A 1 87 ? -12.529 -5.800 -4.309 1.00 95.50 87 GLU A N 1
ATOM 675 C CA . GLU A 1 87 ? -13.346 -4.583 -4.251 1.00 95.50 87 GLU A CA 1
ATOM 676 C C . GLU A 1 87 ? -13.638 -4.268 -2.785 1.00 95.50 87 GLU A C 1
ATOM 678 O O . GLU A 1 87 ? -14.015 -5.160 -2.026 1.00 95.50 87 GLU A O 1
ATOM 683 N N . ASP A 1 88 ? -13.479 -3.001 -2.425 1.00 90.94 88 ASP A N 1
ATOM 684 C CA . ASP A 1 88 ? -13.741 -2.478 -1.087 1.00 90.94 88 ASP A CA 1
ATOM 685 C C . ASP A 1 88 ? -14.390 -1.090 -1.226 1.00 90.94 88 ASP A C 1
ATOM 687 O O . ASP A 1 88 ? -13.731 -0.044 -1.125 1.00 90.94 88 ASP A O 1
ATOM 691 N N . PRO A 1 89 ? -15.655 -1.050 -1.677 1.00 88.06 89 PRO A N 1
ATOM 692 C CA . PRO A 1 89 ? -16.342 0.206 -1.901 1.00 88.06 89 PRO A CA 1
ATOM 693 C C . PRO A 1 89 ? -16.742 0.828 -0.563 1.00 88.06 89 PRO A C 1
ATOM 695 O O . PRO A 1 89 ? -17.515 0.249 0.194 1.00 88.06 89 PRO A O 1
ATOM 698 N N . THR A 1 90 ? -16.309 2.066 -0.329 1.00 88.06 90 THR A N 1
ATOM 699 C CA . THR A 1 90 ? -16.847 2.883 0.763 1.00 88.06 90 THR A CA 1
ATOM 700 C C . THR A 1 90 ? -18.318 3.212 0.497 1.00 88.06 90 THR A C 1
ATOM 702 O O . THR A 1 90 ? -18.714 3.356 -0.665 1.00 88.06 90 THR A O 1
ATOM 705 N N . GLY A 1 91 ? -19.104 3.424 1.556 1.00 89.44 91 GLY A N 1
ATOM 706 C CA . GLY A 1 91 ? -20.494 3.881 1.450 1.00 89.44 91 GLY A CA 1
ATOM 707 C C . GLY A 1 91 ? -20.666 5.203 0.684 1.00 89.44 91 GLY A C 1
ATOM 708 O O . GLY A 1 91 ? -19.696 5.880 0.328 1.00 89.44 91 GLY A O 1
ATOM 709 N N . SER A 1 92 ? -21.920 5.581 0.428 1.00 92.75 92 SER A N 1
ATOM 710 C CA . SER A 1 92 ? -22.281 6.842 -0.245 1.00 92.75 92 SER A CA 1
ATOM 711 C C . SER A 1 92 ? -23.237 7.722 0.565 1.00 92.75 92 SER A C 1
ATOM 713 O O . SER A 1 92 ? -23.749 8.705 0.033 1.00 92.75 92 SER A O 1
ATOM 715 N N . ASP A 1 93 ? -23.503 7.364 1.823 1.00 95.81 93 ASP A N 1
ATOM 716 C CA . ASP A 1 93 ? -24.491 8.046 2.666 1.00 95.81 93 ASP A CA 1
ATOM 717 C C . ASP A 1 93 ? -24.002 9.428 3.115 1.00 95.81 93 ASP A C 1
ATOM 719 O O . ASP A 1 93 ? -24.781 10.382 3.196 1.00 95.81 93 ASP A O 1
ATOM 723 N N . PHE A 1 94 ? -22.697 9.573 3.356 1.00 96.94 94 PHE A N 1
ATOM 724 C CA . PHE A 1 94 ? -22.086 10.867 3.625 1.00 96.94 94 PHE A CA 1
ATOM 725 C C . PHE A 1 94 ? -21.651 11.561 2.333 1.00 96.94 94 PHE A C 1
ATOM 727 O O . PHE A 1 94 ? -21.166 10.946 1.385 1.00 96.94 94 PHE A O 1
ATOM 734 N N . ALA A 1 95 ? -21.737 12.894 2.329 1.00 97.00 95 ALA A N 1
ATOM 735 C CA . ALA A 1 95 ? -21.360 13.713 1.176 1.00 97.00 95 ALA A CA 1
ATOM 736 C C . ALA A 1 95 ? -19.856 13.673 0.845 1.00 97.00 95 ALA A C 1
ATOM 738 O O . ALA A 1 95 ? -19.466 13.973 -0.283 1.00 97.00 95 ALA A O 1
ATOM 739 N N . THR A 1 96 ? -18.995 13.348 1.815 1.00 95.00 96 THR A N 1
ATOM 740 C CA . THR A 1 96 ? -17.540 13.329 1.626 1.00 95.00 96 THR A CA 1
ATOM 741 C C . THR A 1 96 ? -16.998 11.909 1.701 1.00 95.00 96 THR A C 1
ATOM 743 O O . THR A 1 96 ? -17.364 11.131 2.581 1.00 95.00 96 THR A O 1
ATOM 746 N N . ALA A 1 97 ? -16.056 11.588 0.810 1.00 91.38 97 ALA A N 1
ATOM 747 C CA . ALA A 1 97 ? -15.397 10.285 0.797 1.00 91.38 97 ALA A CA 1
ATOM 748 C C . ALA A 1 97 ? -14.721 9.969 2.144 1.00 91.38 97 ALA A C 1
ATOM 750 O O . ALA A 1 97 ? -14.802 8.843 2.617 1.00 91.38 97 ALA A O 1
ATOM 751 N N . SER A 1 98 ? -14.129 10.970 2.806 1.00 93.81 98 SER A N 1
ATOM 752 C CA . SER A 1 98 ? -13.506 10.792 4.124 1.00 93.81 98 SER A CA 1
ATOM 753 C C . SER A 1 98 ? -14.501 10.373 5.207 1.00 93.81 98 SER A C 1
ATOM 755 O O . SER A 1 98 ? -14.147 9.572 6.065 1.00 93.81 98 SER A O 1
ATOM 757 N N . MET A 1 99 ? -15.737 10.884 5.179 1.00 96.81 99 MET A N 1
ATOM 758 C CA . MET A 1 99 ? -16.763 10.453 6.132 1.00 96.81 99 MET A CA 1
ATOM 759 C C . MET A 1 99 ? -17.267 9.045 5.824 1.00 96.81 99 MET A C 1
ATOM 761 O O . MET A 1 99 ? -17.448 8.278 6.758 1.00 96.81 99 MET A O 1
ATOM 765 N N . ASN A 1 100 ? -17.405 8.673 4.549 1.00 95.50 100 ASN A N 1
ATOM 766 C CA . ASN A 1 100 ? -17.748 7.295 4.181 1.00 95.50 100 ASN A CA 1
ATOM 767 C C . ASN A 1 100 ? -16.645 6.292 4.567 1.00 95.50 100 ASN A C 1
ATOM 769 O O . ASN A 1 100 ? -16.951 5.173 4.958 1.00 95.50 100 ASN A O 1
ATOM 773 N N . MET A 1 101 ? -15.367 6.690 4.518 1.00 93.44 101 MET A N 1
ATOM 774 C CA . MET A 1 101 ? -14.260 5.872 5.038 1.00 93.44 101 MET A CA 1
ATOM 775 C C . MET A 1 101 ? -14.311 5.741 6.561 1.00 93.44 101 MET A C 1
ATOM 777 O O . MET A 1 101 ? -14.056 4.668 7.095 1.00 93.44 101 MET A O 1
ATOM 781 N N . LEU A 1 102 ? -14.610 6.829 7.279 1.00 95.25 102 LEU A N 1
ATOM 782 C CA . LEU A 1 102 ? -14.776 6.762 8.731 1.00 95.25 102 LEU A CA 1
ATOM 783 C C . LEU A 1 102 ? -15.957 5.866 9.108 1.00 95.25 102 LEU A C 1
ATOM 785 O O . LEU A 1 102 ? -15.819 5.067 10.023 1.00 95.25 102 LEU A O 1
ATOM 789 N N . ASP A 1 103 ? -17.080 5.970 8.402 1.00 95.31 103 ASP A N 1
ATOM 790 C CA . ASP A 1 103 ? -18.249 5.114 8.608 1.00 95.31 103 ASP A CA 1
ATOM 791 C C . ASP A 1 103 ? -17.908 3.630 8.431 1.00 95.31 103 ASP A C 1
ATOM 793 O O . ASP A 1 103 ? -18.140 2.834 9.336 1.00 95.31 103 ASP A O 1
ATOM 797 N N . GLU A 1 104 ? -17.233 3.279 7.336 1.00 92.31 104 GLU A N 1
ATOM 798 C CA . GLU A 1 104 ? -16.735 1.925 7.079 1.00 92.31 104 GLU A CA 1
ATOM 799 C C . GLU A 1 104 ? -15.861 1.402 8.233 1.00 92.31 104 GLU A C 1
ATOM 801 O O . GLU A 1 104 ? -16.144 0.337 8.788 1.00 92.31 104 GLU A O 1
ATOM 806 N N . ILE A 1 105 ? -14.858 2.174 8.670 1.00 92.81 105 ILE A N 1
ATOM 807 C CA . ILE A 1 105 ? -13.978 1.794 9.790 1.00 92.81 105 ILE A CA 1
ATOM 808 C C . ILE A 1 105 ? -14.771 1.615 11.087 1.00 92.81 105 ILE A C 1
ATOM 810 O O . ILE A 1 105 ? -14.541 0.668 11.836 1.00 92.81 105 ILE A O 1
ATOM 814 N N . LEU A 1 106 ? -15.671 2.550 11.398 1.00 93.12 106 LEU A N 1
ATOM 815 C CA . LEU A 1 106 ? -16.424 2.531 12.648 1.00 93.12 106 LEU A CA 1
ATOM 816 C C . LEU A 1 106 ? -17.475 1.412 12.661 1.00 93.12 106 LEU A C 1
ATOM 818 O O . LEU A 1 106 ? -17.729 0.837 13.720 1.00 93.12 106 LEU A O 1
ATOM 822 N N . SER A 1 107 ? -18.032 1.062 11.500 1.00 91.50 107 SER A N 1
ATOM 823 C CA . SER A 1 107 ? -19.011 -0.017 11.336 1.00 91.50 107 SER A CA 1
ATOM 824 C C . SER A 1 107 ? -18.415 -1.412 11.558 1.00 91.50 107 SER A C 1
ATOM 826 O O . SER A 1 107 ? -19.132 -2.324 11.976 1.00 91.50 107 SER A O 1
ATOM 828 N N . THR A 1 108 ? -17.106 -1.574 11.339 1.00 88.06 108 THR A N 1
ATOM 829 C CA . THR A 1 108 ? -16.376 -2.839 11.522 1.00 88.06 108 THR A CA 1
ATOM 830 C C . THR A 1 108 ? -15.689 -2.952 12.884 1.00 88.06 108 THR A C 1
ATOM 832 O O . THR A 1 108 ? -15.139 -4.002 13.213 1.00 88.06 108 THR A O 1
ATOM 835 N N . LEU A 1 109 ? -15.754 -1.927 13.745 1.00 88.19 109 LEU A N 1
ATOM 836 C CA . LEU A 1 109 ? -15.153 -2.008 15.078 1.00 88.19 109 LEU A CA 1
ATOM 837 C C . LEU A 1 109 ? -15.723 -3.171 15.896 1.00 88.19 109 LEU A C 1
ATOM 839 O O . LEU A 1 109 ? -16.931 -3.348 16.031 1.00 88.19 109 LEU A O 1
ATOM 843 N N . GLY A 1 110 ? -14.819 -3.957 16.483 1.00 79.69 110 GLY A N 1
ATOM 844 C CA . GLY A 1 110 ? -15.173 -5.159 17.241 1.00 79.69 110 GLY A CA 1
ATOM 845 C C . GLY A 1 110 ? -15.526 -6.368 16.367 1.00 79.69 110 GLY A C 1
ATOM 846 O O . GLY A 1 110 ? -15.731 -7.456 16.902 1.00 79.69 110 GLY A O 1
ATOM 847 N N . GLN A 1 111 ? -15.550 -6.211 15.044 1.00 79.25 111 GLN A N 1
ATOM 848 C CA . GLN A 1 111 ? -15.649 -7.304 14.089 1.00 79.25 111 GLN A CA 1
ATOM 849 C C . GLN A 1 111 ? -14.230 -7.712 13.650 1.00 79.25 111 GLN A C 1
ATOM 851 O O . GLN A 1 111 ? -13.334 -6.884 13.528 1.00 79.25 111 GLN A O 1
ATOM 856 N N . ALA A 1 112 ? -13.980 -9.009 13.455 1.00 70.38 112 ALA A N 1
ATOM 857 C CA . ALA A 1 112 ? -12.657 -9.528 13.074 1.00 70.38 112 ALA A CA 1
ATOM 858 C C . ALA A 1 112 ? -12.448 -9.573 11.542 1.00 70.38 112 ALA A C 1
ATOM 860 O O . ALA A 1 112 ? -11.810 -10.496 11.030 1.00 70.38 112 ALA A O 1
ATOM 861 N N . ASN A 1 113 ? -13.056 -8.635 10.811 1.00 81.25 113 ASN A N 1
ATOM 862 C CA . ASN A 1 113 ? -13.217 -8.651 9.352 1.00 81.25 113 ASN A CA 1
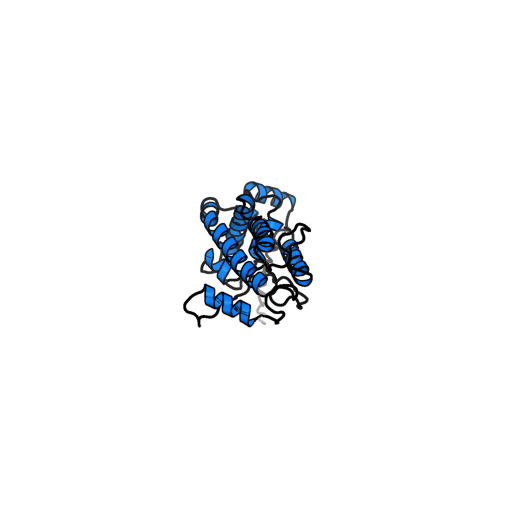ATOM 863 C C . ASN A 1 113 ? -12.735 -7.359 8.663 1.00 81.25 113 ASN A C 1
ATOM 865 O O . ASN A 1 113 ? -13.211 -7.045 7.578 1.00 81.25 113 ASN A O 1
ATOM 869 N N . ASP A 1 114 ? -11.803 -6.626 9.268 1.00 86.19 114 ASP A N 1
ATOM 870 C CA . ASP A 1 114 ? -11.256 -5.364 8.744 1.00 86.19 114 ASP A CA 1
ATOM 871 C C . ASP A 1 114 ? -9.782 -5.475 8.308 1.00 86.19 114 ASP A C 1
ATOM 873 O O . ASP A 1 114 ? -9.094 -4.476 8.121 1.00 86.19 114 ASP A O 1
ATOM 877 N N . GLY A 1 115 ? -9.263 -6.701 8.176 1.00 86.62 115 GLY A N 1
ATOM 878 C CA . GLY A 1 115 ? -7.880 -6.962 7.756 1.00 86.62 115 GLY A CA 1
ATOM 879 C C . GLY A 1 115 ? -6.837 -6.633 8.811 1.00 86.62 115 GLY A C 1
ATOM 880 O O . GLY A 1 115 ? -5.639 -6.771 8.561 1.00 86.62 115 GLY A O 1
ATOM 881 N N . LEU A 1 116 ? -7.277 -6.252 10.007 1.00 87.06 116 LEU A N 1
ATOM 882 C CA . LEU A 1 116 ? -6.429 -5.857 11.109 1.00 87.06 116 LEU A CA 1
ATOM 883 C C . LEU A 1 116 ? -6.779 -6.697 12.344 1.00 87.06 116 LEU A C 1
ATOM 885 O O . LEU A 1 116 ? -7.927 -7.041 12.608 1.00 87.06 116 LEU A O 1
ATOM 889 N N . GLY A 1 117 ? -5.777 -7.057 13.144 1.00 82.88 117 GLY A N 1
ATOM 890 C CA . GLY A 1 117 ? -6.027 -7.906 14.309 1.00 82.88 117 GLY A CA 1
ATOM 891 C C . GLY A 1 117 ? -6.746 -7.186 15.454 1.00 82.88 117 GLY A C 1
ATOM 892 O O . GLY A 1 117 ? -6.819 -5.954 15.477 1.00 82.88 117 GLY A O 1
ATOM 893 N N . PRO A 1 118 ? -7.200 -7.945 16.467 1.00 84.00 118 PRO A N 1
ATOM 894 C CA . PRO A 1 118 ? -8.001 -7.432 17.585 1.00 84.00 118 PRO A CA 1
ATOM 895 C C . PRO A 1 118 ? -7.248 -6.448 18.492 1.00 84.00 118 PRO A C 1
ATOM 897 O O . PRO A 1 118 ? -7.850 -5.771 19.317 1.00 84.00 118 PRO A O 1
ATOM 900 N N . ASN A 1 119 ? -5.922 -6.369 18.360 1.00 84.38 119 ASN A N 1
ATOM 901 C CA . ASN A 1 119 ? -5.081 -5.514 19.194 1.00 84.38 119 ASN A CA 1
ATOM 902 C C . ASN A 1 119 ? -5.079 -4.048 18.758 1.00 84.38 119 ASN A C 1
ATOM 904 O O . ASN A 1 119 ? -4.496 -3.214 19.444 1.00 84.38 119 ASN A O 1
ATOM 908 N N . TRP A 1 120 ? -5.663 -3.724 17.614 1.00 88.31 120 TRP A N 1
ATOM 909 C CA . TRP A 1 120 ? -5.720 -2.370 17.082 1.00 88.31 120 TRP A CA 1
ATOM 910 C C . TRP A 1 120 ? -6.915 -1.607 17.658 1.00 88.31 120 TRP A C 1
ATOM 912 O O . TRP A 1 120 ? -8.039 -2.097 17.689 1.00 88.31 120 TRP A O 1
ATOM 922 N N . SER A 1 121 ? -6.673 -0.378 18.091 1.00 90.88 121 SER A N 1
ATOM 923 C CA . SER A 1 121 ? -7.714 0.545 18.534 1.00 90.88 121 SER A CA 1
ATOM 924 C C . SER A 1 121 ? -8.380 1.258 17.354 1.00 90.88 121 SER A C 1
ATOM 926 O O . SER A 1 121 ? -7.848 1.302 16.242 1.00 90.88 121 SER A O 1
ATOM 928 N N . ALA A 1 122 ? -9.529 1.885 17.614 1.00 92.75 122 ALA A N 1
ATOM 929 C CA . ALA A 1 122 ? -10.257 2.655 16.608 1.00 92.75 122 ALA A CA 1
ATOM 930 C C . ALA A 1 122 ? -9.402 3.770 15.978 1.00 92.75 122 ALA A C 1
ATOM 932 O O . ALA A 1 122 ? -9.418 3.950 14.765 1.00 92.75 122 ALA A O 1
ATOM 933 N N . ILE A 1 123 ? -8.602 4.486 16.776 1.00 94.00 123 ILE A N 1
ATOM 934 C CA . ILE A 1 123 ? -7.745 5.557 16.248 1.00 94.00 123 ILE A CA 1
ATOM 935 C C . ILE A 1 123 ? -6.606 5.009 15.380 1.00 94.00 123 ILE A C 1
ATOM 937 O O . ILE A 1 123 ? -6.266 5.600 14.360 1.00 94.00 123 ILE A O 1
ATOM 941 N N . GLU A 1 124 ? -6.051 3.850 15.738 1.00 93.06 124 GLU A N 1
ATOM 942 C CA . GLU A 1 124 ? -4.997 3.188 14.963 1.00 93.06 124 GLU A CA 1
ATOM 943 C C . GLU A 1 124 ? -5.529 2.708 13.604 1.00 93.06 124 GLU A C 1
ATOM 945 O O . GLU A 1 124 ? -4.834 2.844 12.600 1.00 93.06 124 GLU A O 1
ATOM 950 N N . ARG A 1 125 ? -6.780 2.224 13.554 1.00 93.06 125 ARG A N 1
ATOM 951 C CA . ARG A 1 125 ? -7.490 1.876 12.308 1.00 93.06 125 ARG A CA 1
ATOM 952 C C . ARG A 1 125 ? -7.677 3.072 11.392 1.00 93.06 125 ARG A C 1
ATOM 954 O O . ARG A 1 125 ? -7.339 2.999 10.216 1.00 93.06 125 ARG A O 1
ATOM 961 N N . VAL A 1 126 ? -8.159 4.183 11.951 1.00 95.12 126 VAL A N 1
ATOM 962 C CA . VAL A 1 126 ? -8.296 5.448 11.222 1.00 95.12 126 VAL A CA 1
ATOM 963 C C . VAL A 1 126 ? -6.949 5.849 10.628 1.00 95.12 126 VAL A C 1
ATOM 965 O O . VAL A 1 126 ? -6.838 6.040 9.419 1.00 95.12 126 VAL A O 1
ATOM 968 N N . VAL A 1 127 ? -5.898 5.906 11.447 1.00 95.25 127 VAL A N 1
ATOM 969 C CA . VAL A 1 127 ? -4.563 6.293 10.979 1.00 95.25 127 VAL A CA 1
ATOM 970 C C . VAL A 1 127 ? -4.032 5.355 9.897 1.00 95.25 127 VAL A C 1
ATOM 972 O O . VAL A 1 127 ? -3.461 5.839 8.924 1.00 95.25 127 VAL A O 1
ATOM 975 N N . HIS A 1 128 ? -4.229 4.042 10.021 1.00 94.00 128 HIS A N 1
ATOM 976 C CA . HIS A 1 128 ? -3.792 3.080 9.008 1.00 94.00 128 HIS A CA 1
ATOM 977 C C . HIS A 1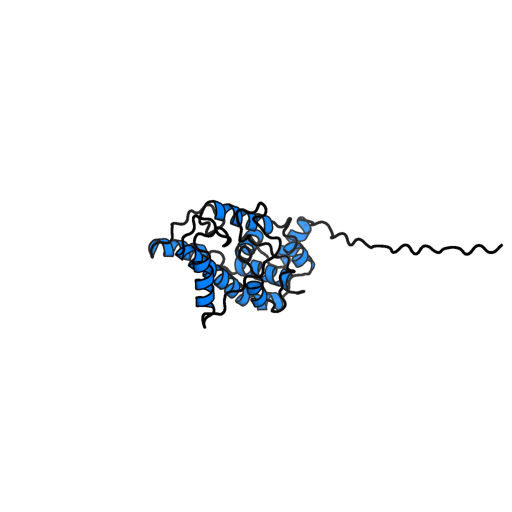 128 ? -4.533 3.245 7.675 1.00 94.00 128 HIS A C 1
ATOM 979 O O . HIS A 1 128 ? -3.866 3.350 6.645 1.00 94.00 128 HIS A O 1
ATOM 985 N N . GLN A 1 129 ? -5.862 3.395 7.680 1.00 93.75 129 GLN A N 1
ATOM 986 C CA . GLN A 1 129 ? -6.637 3.604 6.449 1.00 93.75 129 GLN A CA 1
ATOM 987 C C . GLN A 1 129 ? -6.195 4.877 5.708 1.00 93.75 129 GLN A C 1
ATOM 989 O O . GLN A 1 129 ? -6.000 4.869 4.490 1.00 93.75 129 GLN A O 1
ATOM 994 N N . PHE A 1 130 ? -5.994 5.981 6.435 1.00 95.88 130 PHE A N 1
ATOM 995 C CA . PHE A 1 130 ? -5.517 7.227 5.829 1.00 95.88 130 PHE A CA 1
ATOM 996 C C . PHE A 1 130 ? -4.048 7.144 5.391 1.00 95.88 130 PHE A C 1
ATOM 998 O O . PHE A 1 130 ? -3.712 7.673 4.333 1.00 95.88 130 PHE A O 1
ATOM 1005 N N . HIS A 1 131 ? -3.193 6.442 6.141 1.00 96.06 131 HIS A N 1
ATOM 1006 C CA . HIS A 1 131 ? -1.800 6.189 5.759 1.00 96.06 131 HIS A CA 1
ATOM 1007 C C . HIS A 1 131 ? -1.704 5.454 4.424 1.00 96.06 131 HIS A C 1
ATOM 1009 O O . HIS A 1 131 ? -0.983 5.894 3.535 1.00 96.06 131 HIS A O 1
ATOM 1015 N N . MET A 1 132 ? -2.470 4.378 4.240 1.00 96.19 132 MET A N 1
ATOM 1016 C CA . MET A 1 132 ? -2.432 3.611 2.993 1.00 96.19 132 MET A CA 1
ATOM 1017 C C . MET A 1 132 ? -2.858 4.445 1.783 1.00 96.19 132 MET A C 1
ATOM 1019 O O . MET A 1 132 ? -2.224 4.382 0.730 1.00 96.19 132 MET A O 1
ATOM 1023 N N . ARG A 1 133 ? -3.861 5.312 1.945 1.00 96.00 133 ARG A N 1
ATOM 1024 C CA . ARG A 1 133 ? -4.291 6.242 0.889 1.00 96.00 133 ARG A CA 1
ATOM 1025 C C . ARG A 1 133 ? -3.254 7.323 0.590 1.00 96.00 133 ARG A C 1
ATOM 1027 O O . ARG A 1 133 ? -3.095 7.702 -0.573 1.00 96.00 133 ARG A O 1
ATOM 1034 N N . ASP A 1 134 ? -2.545 7.809 1.605 1.00 97.56 134 ASP A N 1
ATOM 1035 C CA . ASP A 1 134 ? -1.457 8.773 1.426 1.00 97.56 134 ASP A CA 1
ATOM 1036 C C . ASP A 1 134 ? -0.247 8.128 0.729 1.00 97.56 134 ASP A C 1
ATOM 1038 O O . ASP A 1 134 ? 0.287 8.703 -0.220 1.00 97.56 134 ASP A O 1
ATOM 1042 N N . VAL A 1 135 ? 0.102 6.883 1.082 1.00 97.56 135 VAL A N 1
ATOM 1043 C CA . VAL A 1 135 ? 1.100 6.074 0.360 1.00 97.56 135 VAL A CA 1
ATOM 1044 C C . VAL A 1 135 ? 0.729 5.954 -1.117 1.00 97.56 135 VAL A C 1
ATOM 1046 O O . VAL A 1 135 ? 1.552 6.259 -1.978 1.00 97.56 135 VAL A O 1
ATOM 1049 N N . TRP A 1 136 ? -0.508 5.577 -1.451 1.00 98.25 136 TRP A N 1
ATOM 1050 C CA . TRP A 1 136 ? -0.920 5.464 -2.857 1.00 98.25 136 TRP A CA 1
ATOM 1051 C C . TRP A 1 136 ? -0.898 6.809 -3.579 1.00 98.25 136 TRP A C 1
ATOM 1053 O O . TRP A 1 136 ? -0.456 6.882 -4.723 1.00 98.25 136 TRP A O 1
ATOM 1063 N N . SER A 1 137 ? -1.303 7.884 -2.903 1.00 97.69 137 SER A N 1
ATOM 1064 C CA . SER A 1 137 ? -1.228 9.244 -3.449 1.00 97.69 137 SER A CA 1
ATOM 1065 C C . SER A 1 137 ? 0.216 9.665 -3.725 1.00 97.69 137 SER A C 1
ATOM 1067 O O . SER A 1 137 ? 0.490 10.320 -4.730 1.00 97.69 137 SER A O 1
ATOM 1069 N N . ARG A 1 138 ? 1.158 9.259 -2.869 1.00 97.25 138 ARG A N 1
ATOM 1070 C CA . ARG A 1 138 ? 2.591 9.489 -3.057 1.00 97.25 138 ARG A CA 1
ATOM 1071 C C . ARG A 1 138 ? 3.142 8.690 -4.236 1.00 97.25 138 ARG A C 1
ATOM 1073 O O . ARG A 1 138 ? 3.839 9.258 -5.068 1.00 97.25 138 ARG A O 1
ATOM 1080 N N . VAL A 1 139 ? 2.784 7.413 -4.349 1.00 98.31 139 VAL A N 1
ATOM 1081 C CA . VAL A 1 139 ? 3.148 6.560 -5.495 1.00 98.31 139 VAL A CA 1
ATOM 1082 C C . VAL A 1 139 ? 2.585 7.125 -6.801 1.00 98.31 139 VAL A C 1
ATOM 1084 O O . VAL A 1 139 ? 3.282 7.151 -7.813 1.00 98.31 139 VAL A O 1
ATOM 1087 N N . LEU A 1 140 ? 1.361 7.658 -6.780 1.00 98.06 140 LEU A N 1
ATOM 1088 C CA . LEU A 1 140 ? 0.733 8.293 -7.938 1.00 98.06 140 LEU A CA 1
ATOM 1089 C C . LEU A 1 140 ? 1.497 9.533 -8.427 1.00 98.06 140 LEU A C 1
ATOM 1091 O O . LEU A 1 140 ? 1.512 9.789 -9.628 1.00 98.06 140 LEU A O 1
ATOM 1095 N N . GLN A 1 141 ? 2.166 10.277 -7.539 1.00 97.06 141 GLN A N 1
ATOM 1096 C CA . GLN A 1 141 ? 3.005 11.420 -7.933 1.00 97.06 141 GLN A CA 1
ATOM 1097 C C . GLN A 1 141 ? 4.221 10.988 -8.767 1.00 97.06 141 GLN A C 1
ATOM 1099 O O . GLN A 1 141 ? 4.611 11.708 -9.688 1.00 97.06 141 GLN A O 1
ATOM 1104 N N . ASP A 1 142 ? 4.783 9.808 -8.490 1.00 94.56 142 ASP A N 1
ATOM 1105 C CA . ASP A 1 142 ? 5.941 9.264 -9.211 1.00 94.56 142 ASP A CA 1
ATOM 1106 C C . ASP A 1 142 ? 5.548 8.432 -10.444 1.00 94.56 142 ASP A C 1
ATOM 1108 O O . ASP A 1 142 ? 6.346 8.253 -11.370 1.00 94.56 142 ASP A O 1
ATOM 1112 N N . PHE A 1 143 ? 4.302 7.961 -10.500 1.00 96.88 143 PHE A N 1
ATOM 1113 C CA . PHE A 1 143 ? 3.788 7.093 -11.559 1.00 96.88 143 PHE A CA 1
ATOM 1114 C C . PHE A 1 143 ? 4.020 7.617 -12.993 1.00 96.88 143 PHE A C 1
ATOM 1116 O O . PHE A 1 143 ? 4.450 6.831 -13.844 1.00 96.88 143 PHE A O 1
ATOM 1123 N N . PRO A 1 144 ? 3.856 8.924 -13.298 1.00 97.19 144 PRO A N 1
ATOM 1124 C CA . PRO A 1 144 ? 4.131 9.450 -14.635 1.00 97.19 144 PRO A CA 1
ATOM 1125 C C . PRO A 1 144 ? 5.588 9.292 -15.093 1.00 97.19 144 PRO A C 1
ATOM 1127 O O . PRO A 1 144 ? 5.844 9.265 -16.297 1.00 97.19 144 PRO A O 1
ATOM 1130 N N . TYR A 1 145 ? 6.561 9.203 -14.178 1.00 95.75 145 TYR A N 1
ATOM 1131 C CA . TYR A 1 145 ? 7.961 8.964 -14.550 1.00 95.75 145 TYR A CA 1
ATOM 1132 C C . TYR A 1 145 ? 8.177 7.525 -15.010 1.00 95.75 145 TYR A C 1
ATOM 1134 O O . TYR A 1 145 ? 8.848 7.309 -16.018 1.00 95.75 145 TYR A O 1
ATOM 1142 N N . VAL A 1 146 ? 7.541 6.566 -14.334 1.00 96.75 146 VAL A N 1
ATOM 1143 C CA . VAL A 1 146 ? 7.539 5.159 -14.753 1.00 96.75 146 VAL A CA 1
ATOM 1144 C C . VAL A 1 146 ? 6.832 5.010 -16.099 1.00 96.75 146 VAL A C 1
ATOM 1146 O O . VAL A 1 146 ? 7.338 4.333 -16.980 1.00 96.75 146 VAL A O 1
ATOM 1149 N N . GLN A 1 147 ? 5.719 5.711 -16.333 1.00 96.56 147 GLN A N 1
ATOM 1150 C CA . GLN A 1 147 ? 5.037 5.669 -17.634 1.00 96.56 147 GLN A CA 1
ATOM 1151 C C . GLN A 1 147 ? 5.888 6.223 -18.788 1.00 96.56 147 GLN A C 1
ATOM 1153 O O . GLN A 1 147 ? 5.791 5.734 -19.912 1.00 96.56 147 GLN A O 1
ATOM 1158 N N . LYS A 1 148 ? 6.719 7.243 -18.530 1.00 97.12 148 LYS A N 1
ATOM 1159 C CA . LYS A 1 148 ? 7.634 7.818 -19.533 1.00 97.12 148 LYS A CA 1
ATOM 1160 C C . LYS A 1 148 ? 8.827 6.913 -19.840 1.00 97.12 148 LYS A C 1
ATOM 1162 O O . LYS A 1 148 ? 9.354 6.975 -20.948 1.00 97.12 148 LYS A O 1
ATOM 1167 N N . ALA A 1 149 ? 9.257 6.111 -18.872 1.00 96.25 149 ALA A N 1
ATOM 1168 C CA . ALA A 1 149 ? 10.363 5.170 -18.996 1.00 96.25 149 ALA A CA 1
ATOM 1169 C C . ALA A 1 149 ? 9.946 3.810 -18.408 1.00 96.25 149 ALA A C 1
ATOM 1171 O O . ALA A 1 149 ? 10.380 3.460 -17.307 1.00 96.25 149 ALA A O 1
ATOM 1172 N N . PRO A 1 150 ? 9.065 3.068 -19.105 1.00 97.06 150 PRO A N 1
ATOM 1173 C CA . PRO A 1 150 ? 8.472 1.864 -18.547 1.00 97.06 150 PRO A CA 1
ATOM 1174 C C . PRO A 1 150 ? 9.510 0.749 -18.372 1.00 97.06 150 PRO A C 1
ATOM 1176 O O . PRO A 1 150 ? 10.428 0.627 -19.193 1.00 97.06 150 PRO A O 1
ATOM 1179 N N . PRO A 1 151 ? 9.369 -0.092 -17.329 1.00 97.12 151 PRO A N 1
ATOM 1180 C CA . PRO A 1 151 ? 10.173 -1.300 -17.186 1.00 97.12 151 PRO A CA 1
ATOM 1181 C C . PRO A 1 151 ? 9.988 -2.230 -18.394 1.00 97.12 151 PRO A C 1
ATOM 1183 O O . PRO A 1 151 ? 8.946 -2.231 -19.052 1.00 97.12 151 PRO A O 1
ATOM 1186 N N . SER A 1 152 ? 11.001 -3.052 -18.680 1.00 97.56 152 SER A N 1
ATOM 1187 C CA . SER A 1 152 ? 10.902 -4.064 -19.735 1.00 97.56 152 SER A CA 1
ATOM 1188 C C . SER A 1 152 ? 9.822 -5.101 -19.400 1.00 97.56 152 SER A C 1
ATOM 1190 O O . SER A 1 152 ? 9.545 -5.369 -18.231 1.00 97.56 152 SER A O 1
ATOM 1192 N N . GLU A 1 153 ? 9.266 -5.774 -20.412 1.00 96.69 153 GLU A N 1
ATOM 1193 C CA . GLU A 1 153 ? 8.338 -6.895 -20.181 1.00 96.69 153 GLU A CA 1
ATOM 1194 C C . GLU A 1 153 ? 8.974 -8.012 -19.337 1.00 96.69 153 GLU A C 1
ATOM 1196 O O . GLU A 1 153 ? 8.297 -8.659 -18.544 1.00 96.69 153 GLU A O 1
ATOM 1201 N N . SER A 1 154 ? 10.295 -8.211 -19.448 1.00 96.44 154 SER A N 1
ATOM 1202 C CA . SER A 1 154 ? 11.013 -9.166 -18.594 1.00 96.44 154 SER A CA 1
ATOM 1203 C C . SER A 1 154 ? 11.082 -8.696 -17.139 1.00 96.44 154 SER A C 1
ATOM 1205 O O . SER A 1 154 ? 10.864 -9.504 -16.241 1.00 96.44 154 SER A O 1
ATOM 1207 N N . ALA A 1 155 ? 11.330 -7.407 -16.892 1.00 96.81 155 ALA A N 1
ATOM 1208 C CA . ALA A 1 155 ? 11.293 -6.843 -15.545 1.00 96.81 155 ALA A CA 1
ATOM 1209 C C . ALA A 1 155 ? 9.882 -6.932 -14.943 1.00 96.81 155 ALA A C 1
ATOM 1211 O O . ALA A 1 155 ? 9.738 -7.352 -13.795 1.00 96.81 155 ALA A O 1
ATOM 1212 N N . CYS A 1 156 ? 8.836 -6.641 -15.727 1.00 97.50 156 CYS A N 1
ATOM 1213 C CA . CYS A 1 156 ? 7.460 -6.840 -15.279 1.00 97.50 156 CYS A CA 1
ATOM 1214 C C . CYS A 1 156 ? 7.152 -8.306 -14.977 1.00 97.50 156 CYS A C 1
ATOM 1216 O O . CYS A 1 156 ? 6.614 -8.586 -13.914 1.00 97.50 156 CYS A O 1
ATOM 1218 N N . ALA A 1 157 ? 7.546 -9.254 -15.830 1.00 96.06 157 ALA A N 1
ATOM 1219 C CA . ALA A 1 157 ? 7.361 -10.677 -15.541 1.00 96.06 157 ALA A CA 1
ATOM 1220 C C . ALA A 1 157 ? 8.010 -11.085 -14.201 1.00 96.06 157 ALA A C 1
ATOM 1222 O O . ALA A 1 157 ? 7.404 -11.815 -13.421 1.00 96.06 157 ALA A O 1
ATOM 1223 N N . CYS A 1 158 ? 9.198 -10.554 -13.892 1.00 96.19 158 CYS A N 1
ATOM 1224 C CA . CYS A 1 158 ? 9.872 -10.793 -12.615 1.00 96.19 158 CYS A CA 1
ATOM 1225 C C . CYS A 1 158 ? 9.155 -10.153 -11.413 1.00 96.19 158 CYS A C 1
ATOM 1227 O O . CYS A 1 158 ? 9.079 -10.765 -10.347 1.00 96.19 158 CYS A O 1
ATOM 1229 N N . LEU A 1 159 ? 8.614 -8.940 -11.564 1.00 96.69 159 LEU A N 1
ATOM 1230 C CA . LEU A 1 159 ? 7.837 -8.263 -10.516 1.00 96.69 159 LEU A CA 1
ATOM 1231 C C . LEU A 1 159 ? 6.485 -8.938 -10.257 1.00 96.69 159 LEU A C 1
ATOM 1233 O O . LEU A 1 159 ? 6.028 -8.975 -9.115 1.00 96.69 159 LEU A O 1
ATOM 1237 N N . LEU A 1 160 ? 5.856 -9.480 -11.299 1.00 96.19 160 LEU A N 1
ATOM 1238 C CA . LEU A 1 160 ? 4.536 -10.103 -11.221 1.00 96.19 160 LEU A CA 1
ATOM 1239 C C . LEU A 1 160 ? 4.575 -11.537 -10.682 1.00 96.19 160 LEU A C 1
ATOM 1241 O O . LEU A 1 160 ? 3.580 -11.992 -10.117 1.00 96.19 160 LEU A O 1
ATOM 1245 N N . ASP A 1 161 ? 5.712 -12.235 -10.764 1.00 95.19 161 ASP A N 1
ATOM 1246 C CA . ASP A 1 161 ? 5.881 -13.542 -10.117 1.00 95.19 161 ASP A CA 1
ATOM 1247 C C . ASP A 1 161 ? 6.126 -13.407 -8.602 1.00 95.19 161 ASP A C 1
ATOM 1249 O O . ASP A 1 161 ? 7.201 -13.672 -8.047 1.00 95.19 161 ASP A O 1
ATOM 1253 N N . THR A 1 162 ? 5.074 -12.977 -7.904 1.00 95.25 162 THR A N 1
ATOM 1254 C CA . THR A 1 162 ? 5.095 -12.719 -6.459 1.00 95.25 162 THR A CA 1
ATOM 1255 C C . THR A 1 162 ? 5.290 -13.978 -5.616 1.00 95.25 162 THR A C 1
ATOM 1257 O O . THR A 1 162 ? 5.557 -13.881 -4.415 1.00 95.25 162 THR A O 1
ATOM 1260 N N . SER A 1 163 ? 5.185 -15.164 -6.226 1.00 91.50 163 SER A N 1
ATOM 1261 C CA . SER A 1 163 ? 5.364 -16.452 -5.556 1.00 91.50 163 SER A CA 1
ATOM 1262 C C . SER A 1 163 ? 6.819 -16.732 -5.167 1.00 91.50 163 SER A C 1
ATOM 1264 O O . SER A 1 163 ? 7.064 -17.477 -4.219 1.00 91.50 163 SER A O 1
ATOM 1266 N N . VAL A 1 164 ? 7.770 -16.092 -5.851 1.00 92.12 164 VAL A N 1
ATOM 1267 C CA . VAL A 1 164 ? 9.213 -16.346 -5.706 1.00 92.12 164 VAL A CA 1
ATOM 1268 C C . VAL A 1 164 ? 10.042 -15.079 -5.514 1.00 92.12 164 VAL A C 1
ATOM 1270 O O . VAL A 1 164 ? 11.139 -15.156 -4.966 1.00 92.12 164 VAL A O 1
ATOM 1273 N N . ASN A 1 165 ? 9.535 -13.902 -5.897 1.00 93.38 165 ASN A N 1
ATOM 1274 C CA . ASN A 1 165 ? 10.268 -12.639 -5.749 1.00 93.38 165 ASN A CA 1
ATOM 1275 C C . ASN A 1 165 ? 10.201 -12.029 -4.331 1.00 93.38 165 ASN A C 1
ATOM 1277 O O . ASN A 1 165 ? 10.777 -10.976 -4.073 1.00 93.38 165 ASN A O 1
ATOM 1281 N N . GLY A 1 166 ? 9.499 -12.690 -3.405 1.00 94.62 166 GLY A N 1
ATOM 1282 C CA . GLY A 1 166 ? 9.426 -12.315 -1.993 1.00 94.62 166 GLY A CA 1
ATOM 1283 C C . GLY A 1 166 ? 8.307 -11.337 -1.623 1.00 94.62 166 GLY A C 1
ATOM 1284 O O . GLY A 1 166 ? 8.031 -11.205 -0.432 1.00 94.62 166 GLY A O 1
ATOM 1285 N N . ILE A 1 167 ? 7.616 -10.707 -2.583 1.00 97.00 167 ILE A N 1
ATOM 1286 C CA . ILE A 1 167 ? 6.522 -9.757 -2.295 1.00 97.00 167 ILE A CA 1
ATOM 1287 C C . ILE A 1 167 ? 5.400 -10.447 -1.514 1.00 97.00 167 ILE A C 1
ATOM 1289 O O . ILE A 1 167 ? 5.009 -9.985 -0.443 1.00 97.00 167 ILE A O 1
ATOM 1293 N N . ARG A 1 168 ? 4.903 -11.594 -1.998 1.00 96.69 168 ARG A N 1
ATOM 1294 C CA . ARG A 1 168 ? 3.806 -12.308 -1.325 1.00 96.69 168 ARG A CA 1
ATOM 1295 C C . ARG A 1 168 ? 4.201 -12.771 0.078 1.00 96.69 168 ARG A C 1
ATOM 1297 O O . ARG A 1 168 ? 3.380 -12.715 0.988 1.00 96.69 168 ARG A O 1
ATOM 1304 N N . ALA A 1 169 ? 5.448 -13.206 0.256 1.00 95.50 169 ALA A N 1
ATOM 1305 C CA . ALA A 1 169 ? 5.971 -13.603 1.560 1.00 95.50 169 ALA A CA 1
ATOM 1306 C C . ALA A 1 169 ? 6.033 -12.414 2.534 1.00 95.50 169 ALA A C 1
ATOM 1308 O O . ALA A 1 169 ? 5.681 -12.564 3.701 1.00 95.50 169 ALA A O 1
ATOM 1309 N N . ALA A 1 170 ? 6.407 -11.225 2.056 1.00 94.69 170 ALA A N 1
ATOM 1310 C CA . ALA A 1 170 ? 6.388 -10.008 2.860 1.00 94.69 170 ALA A CA 1
ATOM 1311 C C . ALA A 1 170 ? 4.953 -9.558 3.209 1.00 94.69 170 ALA A C 1
ATOM 1313 O O . ALA A 1 170 ? 4.701 -9.176 4.349 1.00 94.69 170 ALA A O 1
ATOM 1314 N N . VAL A 1 171 ? 3.978 -9.691 2.300 1.00 95.00 171 VAL A N 1
ATOM 1315 C CA . VAL A 1 171 ? 2.553 -9.449 2.622 1.00 95.00 171 VAL A CA 1
ATOM 1316 C C . VAL A 1 171 ? 2.040 -10.458 3.660 1.00 95.00 171 VAL A C 1
ATOM 1318 O O . VAL A 1 171 ? 1.343 -10.080 4.600 1.00 95.00 171 VAL A O 1
ATOM 1321 N N . GLN A 1 172 ? 2.429 -11.732 3.544 1.00 93.88 172 GLN A N 1
ATOM 1322 C CA . GLN A 1 172 ? 2.103 -12.764 4.535 1.00 93.88 172 GLN A CA 1
ATOM 1323 C C . GLN A 1 172 ? 2.687 -12.422 5.908 1.00 93.88 172 GLN A C 1
ATOM 1325 O O . GLN A 1 172 ? 1.978 -12.497 6.910 1.00 93.88 172 GLN A O 1
ATOM 1330 N N . TRP A 1 173 ? 3.941 -11.964 5.947 1.00 90.94 173 TRP A N 1
ATOM 1331 C CA . TRP A 1 173 ? 4.570 -11.476 7.169 1.00 90.94 173 TRP A CA 1
ATOM 1332 C C . TRP A 1 173 ? 3.751 -10.344 7.806 1.00 90.94 173 TRP A C 1
ATOM 1334 O O . TRP A 1 173 ? 3.505 -10.391 9.011 1.00 90.94 173 TRP A O 1
ATOM 1344 N N . VAL A 1 174 ? 3.256 -9.376 7.021 1.00 90.06 174 VAL A N 1
ATOM 1345 C CA . VAL A 1 174 ? 2.387 -8.294 7.529 1.00 90.06 174 VAL A CA 1
ATOM 1346 C C . VAL A 1 174 ? 1.104 -8.862 8.144 1.00 90.06 174 VAL A C 1
ATOM 1348 O O . VAL A 1 174 ? 0.779 -8.526 9.286 1.00 90.06 174 VAL A O 1
ATOM 1351 N N . ALA A 1 175 ? 0.414 -9.764 7.439 1.00 91.00 175 ALA A N 1
ATOM 1352 C CA . ALA A 1 175 ? -0.828 -10.376 7.916 1.00 91.00 175 ALA A CA 1
ATOM 1353 C C . ALA A 1 175 ? -0.636 -11.137 9.241 1.00 91.00 175 ALA A C 1
ATOM 1355 O O . ALA A 1 175 ? -1.442 -11.026 10.171 1.00 91.00 175 ALA A O 1
ATOM 1356 N N . ASP A 1 176 ? 0.459 -11.890 9.357 1.00 88.38 176 ASP A N 1
ATOM 1357 C CA . ASP A 1 176 ? 0.793 -12.609 10.583 1.00 88.38 176 ASP A CA 1
ATOM 1358 C C . ASP A 1 176 ? 1.089 -11.650 11.738 1.00 88.38 176 ASP A C 1
ATOM 1360 O O . ASP A 1 176 ? 0.656 -11.895 12.867 1.00 88.38 176 ASP A O 1
ATOM 1364 N N . HIS A 1 177 ? 1.730 -10.513 11.478 1.00 84.44 177 HIS A N 1
ATOM 1365 C CA . HIS A 1 177 ? 1.975 -9.524 12.524 1.00 84.44 177 HIS A CA 1
ATOM 1366 C C . HIS A 1 177 ? 0.704 -8.787 12.954 1.00 84.44 177 HIS A C 1
ATOM 1368 O O . HIS A 1 177 ? 0.550 -8.530 14.150 1.00 84.44 177 HIS A O 1
ATOM 1374 N N . TYR A 1 178 ? -0.240 -8.519 12.045 1.00 84.31 178 TYR A N 1
ATOM 1375 C CA . TYR A 1 178 ? -1.543 -7.964 12.424 1.00 84.31 178 TYR A CA 1
ATOM 1376 C C . TYR A 1 178 ? -2.280 -8.855 13.418 1.00 84.31 178 TYR A C 1
ATOM 1378 O O . TYR A 1 178 ? -2.865 -8.327 14.360 1.00 84.31 178 TYR A O 1
ATOM 1386 N N . SER A 1 179 ? -2.181 -10.184 13.298 1.00 71.88 179 SER A N 1
ATOM 1387 C CA . SER A 1 179 ? -2.806 -11.091 14.273 1.00 71.88 179 SER A CA 1
ATOM 1388 C C . SER A 1 179 ? -2.216 -11.022 15.691 1.00 71.88 179 SER A C 1
ATOM 1390 O O . SER A 1 179 ? -2.903 -11.390 16.641 1.00 71.88 179 SER A O 1
ATOM 1392 N N . HIS A 1 180 ? -0.996 -10.501 15.864 1.00 72.50 180 HIS A N 1
ATOM 1393 C CA . HIS A 1 180 ? -0.304 -10.474 17.159 1.00 72.50 180 HIS A CA 1
ATOM 1394 C C . HIS A 1 180 ? -0.069 -9.061 17.718 1.00 72.50 180 HIS A C 1
ATOM 1396 O O . HIS A 1 180 ? 0.216 -8.921 18.905 1.00 72.50 180 HIS A O 1
ATOM 1402 N N . GLY A 1 181 ? -0.234 -7.996 16.928 1.00 67.31 181 GLY A N 1
ATOM 1403 C CA . GLY A 1 181 ? -0.014 -6.627 17.397 1.00 67.31 181 GLY A CA 1
ATOM 1404 C C . GLY A 1 181 ? -0.248 -5.551 16.338 1.00 67.31 181 GLY A C 1
ATOM 1405 O O . GLY A 1 181 ? -0.863 -5.789 15.301 1.00 67.31 181 GLY A O 1
ATOM 1406 N N . THR A 1 182 ? 0.246 -4.345 16.624 1.00 62.50 182 THR A N 1
ATOM 1407 C CA . THR A 1 182 ? 0.307 -3.200 15.703 1.00 62.50 182 THR A CA 1
ATOM 1408 C C . THR A 1 182 ? 1.702 -3.131 15.073 1.00 62.50 182 THR A C 1
ATOM 1410 O O . THR A 1 182 ? 2.567 -2.411 15.579 1.00 62.50 182 THR A O 1
ATOM 1413 N N . PRO A 1 183 ? 1.987 -3.903 14.011 1.00 57.31 183 PRO A N 1
ATOM 1414 C CA . PRO A 1 183 ? 3.206 -3.739 13.252 1.00 57.31 183 PRO A CA 1
ATOM 1415 C C . PRO A 1 183 ? 3.093 -2.423 12.511 1.00 57.31 183 PRO A C 1
ATOM 1417 O O . PRO A 1 183 ? 2.313 -2.283 11.573 1.00 57.31 183 PRO A O 1
ATOM 1420 N N . ILE A 1 184 ? 3.894 -1.449 12.904 1.00 53.28 184 ILE A N 1
ATOM 1421 C CA . ILE A 1 184 ? 4.256 -0.430 11.939 1.00 53.28 184 ILE A CA 1
ATOM 1422 C C . ILE A 1 184 ? 5.763 -0.566 11.728 1.00 53.28 184 ILE A C 1
ATOM 1424 O O . ILE A 1 184 ? 6.598 -0.294 12.584 1.00 53.28 184 ILE A O 1
ATOM 1428 N N . THR A 1 185 ? 6.072 -1.052 10.530 1.00 49.41 185 THR A N 1
ATOM 1429 C CA . THR A 1 185 ? 7.375 -1.363 9.927 1.00 49.41 185 THR A CA 1
ATOM 1430 C C . THR A 1 185 ? 7.971 -2.733 10.240 1.00 49.41 185 THR A C 1
ATOM 1432 O O . THR A 1 185 ? 8.001 -3.208 11.375 1.00 49.41 185 THR A O 1
ATOM 1435 N N . LEU A 1 186 ? 8.464 -3.337 9.164 1.00 52.41 186 LEU A N 1
ATOM 1436 C CA . LEU A 1 186 ? 9.013 -4.674 8.986 1.00 52.41 186 LEU A CA 1
ATOM 1437 C C . LEU A 1 186 ? 10.329 -4.944 9.754 1.00 52.41 186 LEU A C 1
ATOM 1439 O O . LEU A 1 186 ? 11.210 -5.649 9.281 1.00 52.41 186 LEU A O 1
ATOM 1443 N N . LEU A 1 187 ? 10.497 -4.369 10.953 1.00 55.16 187 LEU A N 1
ATOM 1444 C CA . LEU A 1 187 ? 11.822 -4.114 11.537 1.00 55.16 187 LEU A CA 1
ATOM 1445 C C . LEU A 1 187 ? 11.987 -4.469 13.026 1.00 55.16 187 LEU A C 1
ATOM 1447 O O . LEU A 1 187 ? 12.920 -3.967 13.650 1.00 55.16 187 LEU A O 1
ATOM 1451 N N . ASN A 1 188 ? 11.128 -5.301 13.632 1.00 58.12 188 ASN A N 1
ATOM 1452 C CA . ASN A 1 188 ? 11.208 -5.632 15.073 1.00 58.12 188 ASN A CA 1
ATOM 1453 C C . ASN A 1 188 ? 11.264 -4.383 15.987 1.00 58.12 188 ASN A C 1
ATOM 1455 O O . ASN A 1 188 ? 11.902 -4.392 17.040 1.00 58.12 188 ASN A O 1
ATOM 1459 N N . ARG A 1 189 ? 10.623 -3.278 15.581 1.00 64.38 189 ARG A N 1
ATOM 1460 C CA . ARG A 1 189 ? 10.573 -2.020 16.341 1.00 64.38 189 ARG A CA 1
ATOM 1461 C C . ARG A 1 189 ? 9.193 -1.891 16.986 1.00 64.38 189 ARG A C 1
ATOM 1463 O O . ARG A 1 189 ? 8.246 -1.586 16.264 1.00 64.38 189 ARG A O 1
ATOM 1470 N N . PRO A 1 190 ? 9.052 -2.098 18.308 1.00 68.69 190 PRO A N 1
ATOM 1471 C CA . PRO A 1 190 ? 7.775 -1.916 18.986 1.00 68.69 190 PRO A CA 1
ATOM 1472 C C . PRO A 1 190 ? 7.259 -0.495 18.779 1.00 68.69 190 PRO A C 1
ATOM 1474 O O . PRO A 1 190 ? 8.032 0.467 18.823 1.00 68.69 190 PRO A O 1
ATOM 1477 N N . ILE A 1 191 ? 5.954 -0.365 18.564 1.00 78.38 191 ILE A N 1
ATOM 1478 C CA . ILE A 1 191 ? 5.284 0.926 18.441 1.00 78.38 191 ILE A CA 1
ATOM 1479 C C . ILE A 1 191 ? 4.253 1.038 19.555 1.00 78.38 191 ILE A C 1
ATOM 1481 O O . ILE A 1 191 ? 3.502 0.085 19.777 1.00 78.38 191 ILE A O 1
ATOM 1485 N N . PRO A 1 192 ? 4.255 2.157 20.301 1.00 88.19 192 PRO A N 1
ATOM 1486 C CA . PRO A 1 192 ? 3.327 2.340 21.401 1.00 88.19 192 PRO A CA 1
ATOM 1487 C C . PRO A 1 192 ? 1.892 2.409 20.880 1.00 88.19 192 PRO A C 1
ATOM 1489 O O . PRO A 1 192 ? 1.653 2.815 19.739 1.00 88.19 192 PRO A O 1
ATOM 1492 N N . LYS A 1 193 ? 0.937 2.069 21.750 1.00 90.19 193 LYS A N 1
ATOM 1493 C CA . LYS A 1 193 ? -0.480 2.357 21.511 1.00 90.19 193 LYS A CA 1
ATOM 1494 C C . LYS A 1 193 ? -0.646 3.841 21.205 1.00 90.19 193 LYS A C 1
ATOM 1496 O O . LYS A 1 193 ? -0.059 4.675 21.893 1.00 90.19 193 LYS A O 1
ATOM 1501 N N . LEU A 1 194 ? -1.421 4.159 20.175 1.00 92.12 194 LEU A N 1
ATOM 1502 C CA . LEU A 1 194 ? -1.691 5.547 19.819 1.00 92.12 194 LEU A CA 1
ATOM 1503 C C . LEU A 1 194 ? -2.726 6.145 20.781 1.00 92.12 194 LEU A C 1
ATOM 1505 O O . LEU A 1 194 ? -3.921 5.897 20.647 1.00 92.12 194 LEU A O 1
ATOM 1509 N N . THR A 1 195 ? -2.265 6.918 21.763 1.00 95.44 195 THR A N 1
ATOM 1510 C CA . THR A 1 195 ? -3.118 7.494 22.820 1.00 95.44 195 THR A CA 1
ATOM 1511 C C . THR A 1 195 ? -2.950 8.999 22.997 1.00 95.44 195 THR A C 1
ATOM 1513 O O . THR A 1 195 ? -3.794 9.638 23.618 1.00 95.44 195 THR A O 1
ATOM 1516 N N . ASP A 1 196 ? -1.867 9.579 22.480 1.00 95.88 196 ASP A N 1
ATOM 1517 C CA . ASP A 1 196 ? -1.485 10.971 22.712 1.00 95.88 196 ASP A CA 1
ATOM 1518 C C . ASP A 1 196 ? -0.496 11.493 21.650 1.00 95.88 196 ASP A C 1
ATOM 1520 O O . ASP A 1 196 ? -0.098 10.794 20.716 1.00 95.88 196 ASP A O 1
ATOM 1524 N N . ALA A 1 197 ? -0.067 12.749 21.796 1.00 97.31 197 ALA A N 1
ATOM 1525 C CA . ALA A 1 197 ? 0.893 13.376 20.890 1.00 97.31 197 ALA A CA 1
ATOM 1526 C C . ALA A 1 197 ? 2.289 12.715 20.909 1.00 97.31 197 ALA A C 1
ATOM 1528 O O . ALA A 1 197 ? 2.992 12.743 19.898 1.00 97.31 197 ALA A O 1
ATOM 1529 N N . ASN A 1 198 ? 2.696 12.104 22.028 1.00 96.12 198 ASN A N 1
ATOM 1530 C CA . ASN A 1 198 ? 4.006 11.459 22.158 1.00 96.12 198 ASN A CA 1
ATOM 1531 C C . ASN A 1 198 ? 4.043 10.140 21.377 1.00 96.12 198 ASN A C 1
ATOM 1533 O O . ASN A 1 198 ? 4.956 9.899 20.586 1.00 96.12 198 ASN A O 1
ATOM 1537 N N . SER A 1 199 ? 3.017 9.307 21.552 1.00 93.88 199 SER A N 1
ATOM 1538 C CA . SER A 1 199 ? 2.807 8.097 20.756 1.00 93.88 199 SER A CA 1
ATOM 1539 C C . SER A 1 199 ? 2.609 8.436 19.276 1.00 93.88 199 SER A C 1
ATOM 1541 O O . SER A 1 199 ? 3.221 7.784 18.427 1.00 93.88 199 SER A O 1
ATOM 1543 N N . TRP A 1 200 ? 1.886 9.515 18.949 1.00 95.06 200 TRP A N 1
ATOM 1544 C CA . TRP A 1 200 ? 1.778 10.010 17.573 1.00 95.06 200 TRP A CA 1
ATOM 1545 C C . TRP A 1 200 ? 3.131 10.379 16.958 1.00 95.06 200 TRP A C 1
ATOM 1547 O O . TRP A 1 200 ? 3.378 10.047 15.801 1.00 95.06 200 TRP A O 1
ATOM 1557 N N . ALA A 1 201 ? 4.039 11.022 17.698 1.00 95.00 201 ALA A N 1
ATOM 1558 C CA . ALA A 1 201 ? 5.360 11.367 17.172 1.00 95.00 201 ALA A CA 1
ATOM 1559 C C . ALA A 1 201 ? 6.140 10.120 16.707 1.00 95.00 201 ALA A C 1
ATOM 1561 O O . ALA A 1 201 ? 6.769 10.143 15.644 1.00 95.00 201 ALA A O 1
ATOM 1562 N N . VAL A 1 202 ? 6.035 9.014 17.457 1.00 91.56 202 VAL A N 1
AT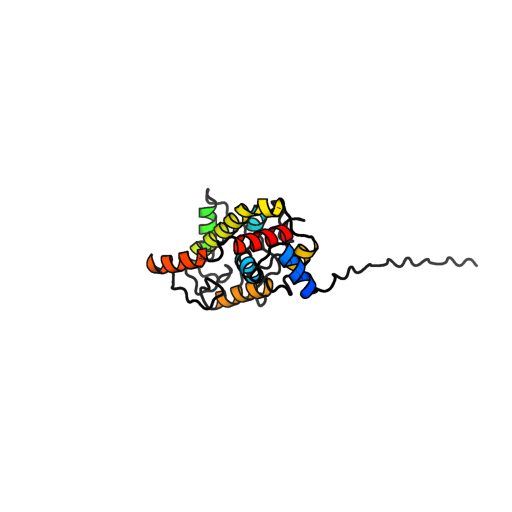OM 1563 C CA . VAL A 1 202 ? 6.620 7.716 17.078 1.00 91.56 202 VAL A CA 1
ATOM 1564 C C . VAL A 1 202 ? 5.915 7.137 15.851 1.00 91.56 202 VAL A C 1
ATOM 1566 O O . VAL A 1 202 ? 6.587 6.742 14.898 1.00 91.56 202 VAL A O 1
ATOM 1569 N N . TRP A 1 203 ? 4.579 7.122 15.842 1.00 91.88 203 TRP A N 1
ATOM 1570 C CA . TRP A 1 203 ? 3.780 6.658 14.702 1.00 91.88 203 TRP A CA 1
ATOM 1571 C C . TRP A 1 203 ? 4.132 7.415 13.426 1.00 91.88 203 TRP A C 1
ATOM 1573 O O . TRP A 1 203 ? 4.532 6.803 12.442 1.00 91.88 203 TRP A O 1
ATOM 1583 N N . ARG A 1 204 ? 4.088 8.747 13.457 1.00 93.75 204 ARG A N 1
ATOM 1584 C CA . ARG A 1 204 ? 4.409 9.610 12.318 1.00 93.75 204 ARG A CA 1
ATOM 1585 C C . ARG A 1 204 ? 5.784 9.299 11.737 1.00 93.75 204 ARG A C 1
ATOM 1587 O O . ARG A 1 204 ? 5.913 9.177 10.525 1.00 93.75 204 ARG A O 1
ATOM 1594 N N . GLN A 1 205 ? 6.811 9.149 12.577 1.00 91.62 205 GLN A N 1
ATOM 1595 C CA . GLN A 1 205 ? 8.150 8.794 12.097 1.00 91.62 205 GLN A CA 1
ATOM 1596 C C . GLN A 1 205 ? 8.155 7.446 11.358 1.00 91.62 205 GLN A C 1
ATOM 1598 O O . GLN A 1 205 ? 8.888 7.274 10.387 1.00 91.62 205 GLN A O 1
ATOM 1603 N N . ARG A 1 206 ? 7.367 6.481 11.835 1.00 88.38 206 ARG A N 1
ATOM 1604 C CA . ARG A 1 206 ? 7.319 5.117 11.300 1.00 88.38 206 ARG A CA 1
ATOM 1605 C C . ARG A 1 206 ? 6.490 5.019 10.024 1.00 88.38 206 ARG A C 1
ATOM 1607 O O . ARG A 1 206 ? 6.912 4.338 9.099 1.00 88.38 206 ARG A O 1
ATOM 1614 N N . LEU A 1 207 ? 5.374 5.738 9.950 1.00 91.31 207 LEU A N 1
ATOM 1615 C CA . LEU A 1 207 ? 4.545 5.839 8.748 1.00 91.31 207 LEU A CA 1
ATOM 1616 C C . LEU A 1 207 ? 5.326 6.476 7.588 1.00 91.31 207 LEU A C 1
ATOM 1618 O O . LEU A 1 207 ? 5.296 5.976 6.470 1.00 91.31 207 LEU A O 1
ATOM 1622 N N . LEU A 1 208 ? 6.140 7.496 7.870 1.00 93.19 208 LEU A N 1
ATOM 1623 C CA . LEU A 1 208 ? 6.980 8.154 6.863 1.00 93.19 208 LEU A CA 1
ATOM 1624 C C . LEU A 1 208 ? 8.190 7.321 6.400 1.00 93.19 208 LEU A C 1
ATOM 1626 O O . LEU A 1 208 ? 8.962 7.796 5.571 1.00 93.19 208 LEU A O 1
ATOM 1630 N N . HIS A 1 209 ? 8.400 6.109 6.926 1.00 90.25 209 HIS A N 1
ATOM 1631 C CA . HIS A 1 209 ? 9.607 5.331 6.635 1.00 90.25 209 HIS A CA 1
ATOM 1632 C C . HIS A 1 209 ? 9.769 5.006 5.145 1.00 90.25 209 HIS A C 1
ATOM 1634 O O . HIS A 1 209 ? 10.872 5.153 4.633 1.00 90.25 209 HIS A O 1
ATOM 1640 N N . TYR A 1 210 ? 8.679 4.633 4.466 1.00 90.12 210 TYR A N 1
ATOM 1641 C CA . TYR A 1 210 ? 8.674 4.237 3.050 1.00 90.12 210 TYR A CA 1
ATOM 1642 C C . TYR A 1 210 ? 8.337 5.397 2.096 1.00 90.12 210 TYR A C 1
ATOM 1644 O O . TYR A 1 210 ? 7.912 5.178 0.965 1.00 90.12 210 TYR A O 1
ATOM 1652 N N . TYR A 1 211 ? 8.476 6.648 2.553 1.00 94.94 211 TYR A N 1
ATOM 1653 C CA . TYR A 1 211 ? 8.190 7.844 1.742 1.00 94.94 211 TYR A CA 1
ATOM 1654 C C . TYR A 1 211 ? 9.418 8.323 0.960 1.00 94.94 211 TYR A C 1
ATOM 1656 O O . TYR A 1 211 ? 9.355 9.337 0.251 1.00 94.94 211 TYR A O 1
ATOM 1664 N N . ASP A 1 212 ? 10.546 7.631 1.116 1.00 95.31 212 ASP A N 1
ATOM 1665 C CA . ASP A 1 212 ? 11.755 7.884 0.354 1.00 95.31 212 ASP A CA 1
ATOM 1666 C C . ASP A 1 212 ? 11.571 7.521 -1.129 1.00 95.31 212 ASP A C 1
ATOM 1668 O O . ASP A 1 212 ? 10.706 6.734 -1.515 1.00 95.31 212 ASP A O 1
ATOM 1672 N N . ALA A 1 213 ? 12.408 8.118 -1.975 1.00 96.19 213 ALA A N 1
ATOM 1673 C CA . ALA A 1 213 ? 12.276 7.995 -3.421 1.00 96.19 213 ALA A CA 1
ATOM 1674 C C . ALA A 1 213 ? 12.473 6.561 -3.943 1.00 96.19 213 ALA A C 1
ATOM 1676 O O . ALA A 1 213 ? 11.910 6.227 -4.982 1.00 96.19 213 ALA A O 1
ATOM 1677 N N . ALA A 1 214 ? 13.264 5.719 -3.265 1.00 96.25 214 ALA A N 1
ATOM 1678 C CA . ALA A 1 214 ? 13.477 4.343 -3.706 1.00 96.25 214 ALA A CA 1
ATOM 1679 C C . ALA A 1 214 ? 12.226 3.500 -3.434 1.00 96.25 214 ALA A C 1
ATOM 1681 O O . ALA A 1 214 ? 11.703 2.883 -4.359 1.00 96.25 214 ALA A O 1
ATOM 1682 N N . SER A 1 215 ? 11.679 3.576 -2.217 1.00 96.56 215 SER A N 1
ATOM 1683 C CA . SER A 1 215 ? 10.438 2.884 -1.848 1.00 96.56 215 SER A CA 1
ATOM 1684 C C . SER A 1 215 ? 9.262 3.272 -2.747 1.00 96.56 215 SER A C 1
ATOM 1686 O O . SER A 1 215 ? 8.534 2.409 -3.241 1.00 96.56 215 SER A O 1
ATOM 1688 N N . VAL A 1 216 ? 9.100 4.572 -3.009 1.00 97.75 216 VAL A N 1
ATOM 1689 C CA . VAL A 1 216 ? 8.034 5.091 -3.879 1.00 97.75 216 VAL A CA 1
ATOM 1690 C C . VAL A 1 216 ? 8.217 4.617 -5.326 1.00 97.75 216 VAL A C 1
ATOM 1692 O O . VAL A 1 216 ? 7.240 4.237 -5.974 1.00 97.75 216 VAL A O 1
ATOM 1695 N N . ARG A 1 217 ? 9.456 4.577 -5.833 1.00 97.44 217 ARG A N 1
ATOM 1696 C CA . ARG A 1 217 ? 9.758 4.096 -7.189 1.00 97.44 217 ARG A CA 1
ATOM 1697 C C . ARG A 1 217 ? 9.536 2.596 -7.349 1.00 97.44 217 ARG A C 1
ATOM 1699 O O . ARG A 1 217 ? 8.975 2.191 -8.368 1.00 97.44 217 ARG A O 1
ATOM 1706 N N . ASP A 1 218 ? 9.943 1.787 -6.375 1.00 98.12 218 ASP A N 1
ATOM 1707 C CA . ASP A 1 218 ? 9.699 0.340 -6.375 1.00 98.12 218 ASP A CA 1
ATOM 1708 C C . ASP A 1 218 ? 8.200 0.058 -6.494 1.00 98.12 218 ASP A C 1
ATOM 1710 O O . ASP A 1 218 ? 7.752 -0.675 -7.380 1.00 98.12 218 ASP A O 1
ATOM 1714 N N . ALA A 1 219 ? 7.418 0.727 -5.643 1.00 98.25 219 ALA A N 1
ATOM 1715 C CA . ALA A 1 219 ? 5.970 0.654 -5.636 1.00 98.25 219 ALA A CA 1
ATOM 1716 C C . ALA A 1 219 ? 5.361 1.112 -6.969 1.00 98.25 219 ALA A C 1
ATOM 1718 O O . ALA A 1 219 ? 4.553 0.388 -7.546 1.00 98.25 219 ALA A O 1
ATOM 1719 N N . ALA A 1 220 ? 5.772 2.265 -7.505 1.00 98.44 220 ALA A N 1
ATOM 1720 C CA . ALA A 1 220 ? 5.264 2.776 -8.780 1.00 98.44 220 ALA A CA 1
ATOM 1721 C C . ALA A 1 220 ? 5.572 1.825 -9.948 1.00 98.44 220 ALA A C 1
ATOM 1723 O O . ALA A 1 220 ? 4.712 1.593 -10.799 1.00 98.44 220 ALA A O 1
ATOM 1724 N N . THR A 1 221 ? 6.769 1.233 -9.966 1.00 98.44 221 THR A N 1
ATOM 1725 C CA . THR A 1 221 ? 7.199 0.276 -10.997 1.00 98.44 221 THR A CA 1
ATOM 1726 C C . THR A 1 221 ? 6.373 -1.004 -10.939 1.00 98.44 221 THR A C 1
ATOM 1728 O O . THR A 1 221 ? 5.868 -1.466 -11.964 1.00 98.44 221 THR A O 1
ATOM 1731 N N . TYR A 1 222 ? 6.157 -1.546 -9.738 1.00 98.50 222 TYR A N 1
ATOM 1732 C CA . TYR A 1 222 ? 5.282 -2.699 -9.542 1.00 98.50 222 TYR A CA 1
ATOM 1733 C C . TYR A 1 222 ? 3.833 -2.399 -9.946 1.00 98.50 222 TYR A C 1
ATOM 1735 O O . TYR A 1 222 ? 3.235 -3.160 -10.711 1.00 98.50 222 TYR A O 1
ATOM 1743 N N . ILE A 1 223 ? 3.280 -1.271 -9.483 1.00 98.44 223 ILE A N 1
ATOM 1744 C CA . ILE A 1 223 ? 1.908 -0.860 -9.797 1.00 98.44 223 ILE A CA 1
ATOM 1745 C C . ILE A 1 223 ? 1.728 -0.657 -11.306 1.00 98.44 223 ILE A C 1
ATOM 1747 O O . ILE A 1 223 ? 0.689 -1.022 -11.857 1.00 98.44 223 ILE A O 1
ATOM 1751 N N . TYR A 1 224 ? 2.746 -0.154 -12.006 1.00 98.31 224 TYR A N 1
ATOM 1752 C CA . TYR A 1 224 ? 2.714 -0.047 -13.461 1.00 98.31 224 TYR A CA 1
ATOM 1753 C C . TYR A 1 224 ? 2.593 -1.433 -14.096 1.00 98.31 224 TYR A C 1
ATOM 1755 O O . TYR A 1 224 ? 1.678 -1.666 -14.880 1.00 98.31 224 TYR A O 1
ATOM 1763 N N . CYS A 1 225 ? 3.450 -2.380 -13.707 1.00 98.06 225 CYS A N 1
ATOM 1764 C CA . CYS A 1 225 ? 3.430 -3.728 -14.268 1.00 98.06 225 CYS A CA 1
ATOM 1765 C C . CYS A 1 225 ? 2.106 -4.464 -14.035 1.00 98.06 225 CYS A C 1
ATOM 1767 O O . CYS A 1 225 ? 1.642 -5.149 -14.941 1.00 98.06 225 CYS A O 1
ATOM 1769 N N . VAL A 1 226 ? 1.476 -4.319 -12.861 1.00 97.31 226 VAL A N 1
ATOM 1770 C CA . VAL A 1 226 ? 0.182 -4.980 -12.595 1.00 97.31 226 VAL A CA 1
ATOM 1771 C C . VAL A 1 226 ? -0.968 -4.312 -13.345 1.00 97.31 226 VAL A C 1
ATOM 1773 O O . VAL A 1 226 ? -1.921 -4.998 -13.701 1.00 97.31 226 VAL A O 1
ATOM 1776 N N . THR A 1 227 ? -0.907 -2.998 -13.586 1.00 97.12 227 THR A N 1
ATOM 1777 C CA . THR A 1 227 ? -2.032 -2.243 -14.161 1.00 97.12 227 THR A CA 1
ATOM 1778 C C . THR A 1 227 ? -1.929 -1.974 -15.660 1.00 97.12 227 THR A C 1
ATOM 1780 O O . THR A 1 227 ? -2.951 -1.645 -16.256 1.00 97.12 227 THR A O 1
ATOM 1783 N N . LYS A 1 228 ? -0.758 -2.109 -16.298 1.00 95.25 228 LYS A N 1
ATOM 1784 C CA . LYS A 1 228 ? -0.543 -1.692 -17.701 1.00 95.25 228 LYS A CA 1
ATOM 1785 C C . LYS A 1 228 ? -1.475 -2.370 -18.717 1.00 95.25 228 LYS A C 1
ATOM 1787 O O . LYS A 1 228 ? -1.855 -1.733 -19.695 1.00 95.25 228 LYS A O 1
ATOM 1792 N N . ASP A 1 229 ? -1.877 -3.613 -18.449 1.00 91.62 229 ASP A N 1
ATOM 1793 C CA . ASP A 1 229 ? -2.670 -4.444 -19.368 1.00 91.62 229 ASP A CA 1
ATOM 1794 C C . ASP A 1 229 ? -4.151 -4.596 -18.953 1.00 91.62 229 ASP A C 1
ATOM 1796 O O . ASP A 1 229 ? -4.903 -5.307 -19.621 1.00 91.62 229 ASP A O 1
ATOM 1800 N N . MET A 1 230 ? -4.585 -3.933 -17.870 1.00 90.44 230 MET A N 1
ATOM 1801 C CA . MET A 1 230 ? -5.988 -3.932 -17.405 1.00 90.44 230 MET A CA 1
ATOM 1802 C C . MET A 1 230 ? -6.853 -3.008 -18.241 1.00 90.44 230 MET A C 1
ATOM 1804 O O . MET A 1 230 ? -6.397 -1.865 -18.460 1.00 90.44 230 MET A O 1
#

Radius of gyration: 21.25 Å; Cα contacts (8 Å, |Δi|>4): 309; chains: 1; bound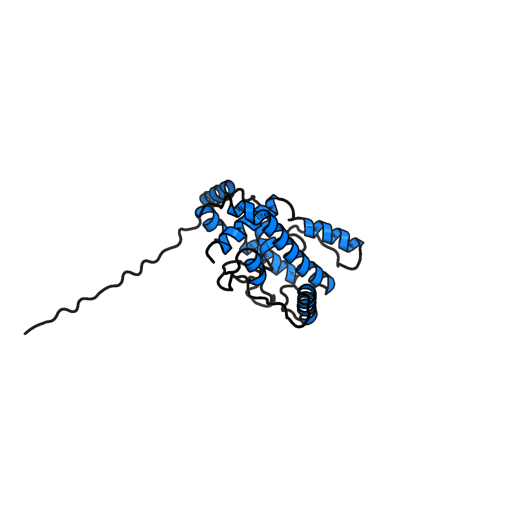ing box: 44×66×73 Å

Nearest PDB structures (foldseek):
  7zmh-assembly1_4  TM=2.174E-01  e=8.531E+00  Thermochaetoides thermophila DSM 1495

Foldseek 3Di:
DDDDDDDDDDDDDPDPDDDDDDPVLLVVLCVVLVADPCLLQLQLVLQQQAAQVLLCLQPVPGDQPFQGWYAFLQLVDPCRIDRGHYHDDFDDPDPDPLVSQLVVLVVCVVPSRRSAAVQADSVNSSVVVVLSVVLSVLLSVCLVVCVVVPRDPSNLVSLSPCVPNNNNVSSVVVSVVRNPHDDLDPDPDDQDHPDDPVSVVRVVVSSCPQSDPNSSSSNSNSSCSRRVVD

Mean predicted aligned error: 7.39 Å

pLDDT: mean 87.87, std 15.58, range [35.22, 98.5]

Solvent-accessible surface area (backbone atoms only — not comparable to full-atom va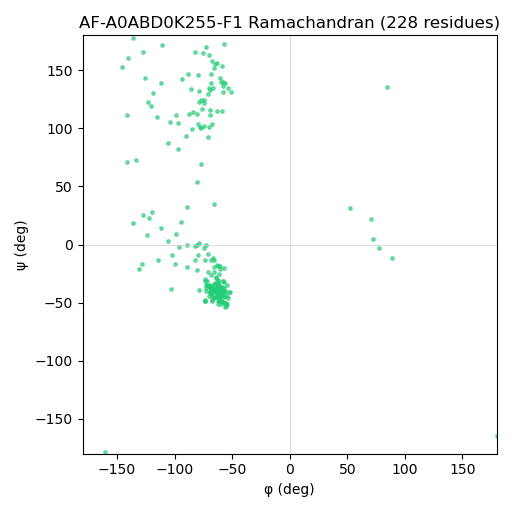lues): 13202 Å² total; per-residue (Å²): 142,84,86,84,81,83,81,82,82,78,80,82,80,80,79,82,72,76,78,79,88,50,69,71,59,37,54,53,35,31,50,74,55,68,40,51,98,57,32,29,54,36,31,18,69,65,26,33,81,37,26,21,67,61,46,32,77,81,31,76,63,46,47,62,91,44,73,44,48,11,37,23,34,43,63,83,44,97,59,34,51,33,66,28,20,47,78,68,83,61,61,76,88,45,97,44,72,71,53,12,47,49,50,54,57,60,72,41,62,96,49,70,60,70,47,53,28,90,71,58,50,75,65,51,50,54,51,49,58,52,47,55,53,50,51,52,53,54,22,56,71,52,33,65,57,39,71,75,58,61,64,51,72,67,26,33,54,42,63,64,43,32,90,75,58,41,25,45,57,41,25,42,51,52,39,58,36,22,69,76,36,67,72,59,62,102,67,93,53,90,61,71,74,74,80,49,74,70,34,40,55,55,48,54,58,48,69,52,62,62,70,44,72,62,34,32,47,24,29,24,49,48,51,43,56,73,39,72,85,82